Protein 3NYM (pdb70)

Sequence (226 aa):
AETLNDIIKILINVGLYQGFDLTDPKVVSEEVNHETANWIDYTSDGNWDNEFKEDLNFLDYEVCQLALNDNFIASNSLFAIYAGNLSLIFDSIKTDISTLLSAEYKKNSFSWPSLETLNDIKILINVGLYQGFDLTDPKVSEEVNHETANWIDYTSDGNWDNEFKEDLNFLDYEVCQLALNDNFIASNSLFAIYAGNLSLIFDSIKTDISTLLSAEYKKNSFSWPSLD

Structure (mmCIF, N/CA/C/O backbone):
data_3NYM
#
_entry.id   3NYM
#
_cell.length_a   43.646
_cell.length_b   35.741
_cell.length_c   101.565
_cell.angle_alpha   90.00
_cell.angle_beta   95.79
_cell.angle_gamma   90.00
#
_symmetry.space_group_name_H-M   'P 1 21 1'
#
loop_
_entity.id
_entity.type
_entity.pdbx_description
1 polymer 'uncharacterized protein'
2 non-polymer DI(HYDROXYETHYL)ETHER
3 non-polymer 'SULFATE ION'
4 non-polymer 'ACETATE ION'
5 water water
#
loop_
_atom_site.group_PDB
_atom_site.id
_atom_site.type_symbol
_atom_site.label_atom_id
_atom_site.label_alt_id
_atom_site.label_comp_id
_atom_site.label_asym_id
_atom_site.label_entity_id
_atom_site.label_seq_id
_atom_site.pdbx_PDB_ins_code
_atom_site.Cartn_x
_atom_site.Cartn_y
_atom_site.Cartn_z
_atom_site.occupancy
_atom_site.B_iso_or_equiv
_atom_site.auth_seq_id
_atom_site.auth_comp_id
_atom_site.auth_asym_id
_atom_site.auth_atom_id
_atom_site.pdbx_PDB_model_num
ATOM 1 N N . ALA A 1 3 ? 26.885 -5.870 34.282 1.00 80.74 0 ALA A N 1
ATOM 2 C CA . ALA A 1 3 ? 26.430 -5.217 33.056 1.00 76.74 0 ALA A CA 1
ATOM 3 C C . ALA A 1 3 ? 25.185 -4.350 33.283 1.00 69.23 0 ALA A C 1
ATOM 4 O O . ALA A 1 3 ? 24.257 -4.737 34.000 1.00 66.33 0 ALA A O 1
ATOM 14 N N . GLU A 1 5 ? 21.782 -2.856 32.492 1.00 35.99 2 GLU A N 1
ATOM 15 C CA . GLU A 1 5 ? 20.631 -3.294 31.700 1.00 37.21 2 GLU A CA 1
ATOM 16 C C . GLU A 1 5 ? 19.358 -2.462 31.866 1.00 38.03 2 GLU A C 1
ATOM 17 O O . GLU A 1 5 ? 18.482 -2.494 31.000 1.00 34.06 2 GLU A O 1
ATOM 23 N N . THR A 1 6 ? 19.233 -1.741 32.976 1.00 29.92 3 THR A N 1
ATOM 24 C CA . THR A 1 6 ? 17.991 -1.009 33.245 1.00 32.13 3 THR A CA 1
ATOM 25 C C . THR A 1 6 ? 18.214 0.475 33.521 1.00 33.65 3 THR A C 1
ATOM 26 O O . THR A 1 6 ? 19.343 0.924 33.731 1.00 32.75 3 THR A O 1
ATOM 30 N N . LEU A 1 7 ? 17.126 1.235 33.532 1.00 31.84 4 LEU A N 1
ATOM 31 C CA . LEU A 1 7 ? 17.205 2.642 33.898 1.00 27.74 4 LEU A CA 1
ATOM 32 C C . LEU A 1 7 ? 17.531 2.782 35.388 1.00 24.65 4 LEU A C 1
ATOM 33 O O . LEU A 1 7 ? 18.203 3.722 35.802 1.00 27.94 4 LEU A O 1
ATOM 38 N N . ASN A 1 8 ? 17.057 1.845 36.198 1.00 22.79 5 ASN A N 1
ATOM 39 C CA . ASN A 1 8 ? 17.356 1.900 37.620 1.00 25.05 5 ASN A CA 1
ATOM 40 C C . ASN A 1 8 ? 18.858 1.698 37.880 1.00 31.29 5 ASN A C 1
ATOM 41 O O . ASN A 1 8 ? 19.415 2.291 38.790 1.00 26.47 5 ASN A O 1
ATOM 46 N N . ASP A 1 9 ? 19.503 0.873 37.055 1.00 28.93 6 ASP A N 1
ATOM 47 C CA . ASP A 1 9 ? 20.962 0.717 37.079 1.00 28.63 6 ASP A CA 1
ATOM 48 C C . ASP A 1 9 ? 21.652 2.063 36.854 1.00 31.56 6 ASP A C 1
ATOM 49 O O . ASP A 1 9 ? 22.634 2.394 37.511 1.00 33.11 6 ASP A O 1
ATOM 54 N N . ILE A 1 10 ? 21.138 2.814 35.890 1.00 27.92 7 ILE A N 1
ATOM 55 C CA A ILE A 1 10 ? 21.669 4.134 35.560 0.61 27.37 7 ILE A CA 1
ATOM 56 C CA B ILE A 1 10 ? 21.657 4.137 35.551 0.39 28.62 7 ILE A CA 1
ATOM 57 C C . ILE A 1 10 ? 21.497 5.102 36.718 1.00 30.80 7 ILE A C 1
ATOM 58 O O . ILE A 1 10 ? 22.400 5.896 37.018 1.00 25.25 7 ILE A O 1
ATOM 78 N N . LYS A 1 12 ? 21.521 4.485 39.881 1.00 28.74 9 LYS A N 1
ATOM 79 C CA . LYS A 1 12 ? 22.525 4.220 40.909 1.00 28.22 9 LYS A CA 1
ATOM 80 C C . LYS A 1 12 ? 23.856 4.891 40.583 1.00 25.05 9 LYS A C 1
ATOM 81 O O . LYS A 1 12 ? 24.532 5.408 41.471 1.00 26.86 9 LYS A O 1
ATOM 87 N N . ILE A 1 13 ? 24.237 4.892 39.307 1.00 23.54 10 ILE A N 1
ATOM 88 C CA . ILE A 1 13 ? 25.522 5.479 38.934 1.00 24.23 10 ILE A CA 1
ATOM 89 C C . ILE A 1 13 ? 25.446 6.994 39.082 1.00 26.63 10 ILE A C 1
ATOM 90 O O . ILE A 1 13 ? 26.397 7.630 39.514 1.00 26.94 10 ILE A O 1
ATOM 95 N N . LEU A 1 14 ? 24.305 7.576 38.722 1.00 28.17 11 LEU A N 1
ATOM 96 C CA . LEU A 1 14 ? 24.147 9.028 38.833 1.00 25.44 11 LEU A CA 1
ATOM 97 C C . LEU A 1 14 ? 24.204 9.470 40.300 1.00 25.79 11 LEU A C 1
ATOM 98 O O . LEU A 1 14 ? 24.814 10.492 40.627 1.00 26.31 11 LEU A O 1
ATOM 103 N N . ILE A 1 15 ? 23.595 8.691 41.186 1.00 24.96 12 ILE A N 1
ATOM 104 C CA . ILE A 1 15 ? 23.708 8.974 42.621 1.00 25.37 12 ILE A CA 1
ATOM 105 C C . ILE A 1 15 ? 25.182 8.966 43.045 1.00 29.09 12 ILE A C 1
ATOM 106 O O . ILE A 1 15 ? 25.631 9.865 43.761 1.00 30.19 12 ILE A O 1
ATOM 111 N N . ASN A 1 16 ? 25.941 7.975 42.575 1.00 26.28 13 ASN A N 1
ATOM 112 C CA . ASN A 1 16 ? 27.374 7.906 42.873 1.00 25.88 13 ASN A CA 1
ATOM 113 C C . ASN A 1 16 ? 28.134 9.137 42.388 1.00 28.02 13 ASN A C 1
ATOM 114 O O . ASN A 1 16 ? 29.009 9.649 43.077 1.00 26.10 13 ASN A O 1
ATOM 119 N N . VAL A 1 17 ? 27.806 9.612 41.194 1.00 27.24 14 VAL A N 1
ATOM 120 C CA . VAL A 1 17 ? 28.469 10.809 40.686 1.00 32.66 14 VAL A CA 1
ATOM 121 C C . VAL A 1 17 ? 28.188 11.986 41.614 1.00 28.93 14 VAL A C 1
ATOM 122 O O . VAL A 1 17 ? 29.081 12.773 41.942 1.00 30.82 14 VAL A O 1
ATOM 126 N N . GLY A 1 18 ? 26.940 12.094 42.048 1.00 26.63 15 GLY A N 1
ATOM 127 C CA . GLY A 1 18 ? 26.556 13.121 42.996 1.00 27.05 15 GLY A CA 1
ATOM 128 C C . GLY A 1 18 ? 27.375 13.068 44.274 1.00 31.58 15 GLY A C 1
ATOM 129 O O . GLY A 1 18 ? 27.762 14.108 44.820 1.00 33.48 15 GLY A O 1
ATOM 130 N N . LEU A 1 19 ? 27.643 11.860 44.761 1.00 27.24 16 LEU A N 1
ATOM 131 C CA . LEU A 1 19 ? 28.379 11.707 46.019 1.00 29.33 16 LEU A CA 1
ATOM 132 C C . LEU A 1 19 ? 29.801 12.250 45.898 1.00 30.86 16 LEU A C 1
ATOM 133 O O . LEU A 1 19 ? 30.343 12.793 46.859 1.00 31.08 16 LEU A O 1
ATOM 138 N N . TYR A 1 20 ? 30.409 12.109 44.723 1.00 26.66 17 TYR A N 1
ATOM 139 C CA . TYR A 1 20 ? 31.729 12.699 44.510 1.00 31.54 17 TYR A CA 1
ATOM 140 C C . TYR A 1 20 ? 31.655 14.212 44.673 1.00 33.57 17 TYR A C 1
ATOM 141 O O . TYR A 1 20 ? 32.627 14.856 45.054 1.00 30.37 17 TYR A O 1
ATOM 150 N N . GLN A 1 21 ? 30.482 14.772 44.417 1.00 31.00 18 GLN A N 1
ATOM 151 C CA . GLN A 1 21 ? 30.300 16.220 44.493 1.00 32.89 18 GLN A CA 1
ATOM 152 C C . GLN A 1 21 ? 29.820 16.670 45.863 1.00 32.57 18 GLN A C 1
ATOM 153 O O . GLN A 1 21 ? 29.505 17.840 46.065 1.00 39.95 18 GLN A O 1
ATOM 159 N N . GLY A 1 22 ? 29.752 15.733 46.800 1.00 32.78 19 GLY A N 1
ATOM 160 C CA . GLY A 1 22 ? 29.449 16.070 48.179 1.00 39.52 19 GLY A CA 1
ATOM 161 C C . GLY A 1 22 ? 27.979 16.081 48.561 1.00 40.46 19 GLY A C 1
ATOM 162 O O . GLY A 1 22 ? 27.620 16.606 49.620 1.00 37.08 19 GLY A O 1
ATOM 163 N N . PHE A 1 23 ? 27.121 15.504 47.725 1.00 35.19 20 PHE A N 1
ATOM 164 C CA . PHE A 1 23 ? 25.707 15.393 48.087 1.00 35.46 20 PHE A CA 1
ATOM 165 C C . PHE A 1 23 ? 25.109 14.018 47.785 1.00 31.81 20 PHE A C 1
ATOM 166 O O . PHE A 1 23 ? 25.616 13.271 46.954 1.00 31.91 20 PHE A O 1
ATOM 174 N N . ASP A 1 24 ? 24.031 13.700 48.491 1.00 30.99 21 ASP A N 1
ATOM 175 C CA . ASP A 1 24 ? 23.399 12.385 48.429 1.00 37.21 21 ASP A CA 1
ATOM 176 C C . ASP A 1 24 ? 21.998 12.532 47.863 1.00 32.40 21 ASP A C 1
ATOM 177 O O . ASP A 1 24 ? 21.083 12.929 48.578 1.00 29.26 21 ASP A O 1
ATOM 182 N N . LEU A 1 25 ? 21.828 12.205 46.587 1.00 28.12 22 LEU A N 1
ATOM 183 C CA . LEU A 1 25 ? 20.551 12.434 45.910 1.00 30.50 22 LEU A CA 1
ATOM 184 C C . LEU A 1 25 ? 19.420 11.589 46.485 1.00 32.16 22 LEU A C 1
ATOM 185 O O . LEU A 1 25 ? 18.244 11.895 46.272 1.00 33.26 22 LEU A O 1
ATOM 190 N N . THR A 1 26 ? 19.763 10.527 47.212 1.00 35.49 23 THR A N 1
ATOM 191 C CA . THR A 1 26 ? 18.723 9.685 47.804 1.00 36.45 23 THR A CA 1
ATOM 192 C C . THR A 1 26 ? 18.009 10.390 48.947 1.00 35.92 23 THR A C 1
ATOM 193 O O . THR A 1 26 ? 16.952 9.949 49.374 1.00 34.22 23 THR A O 1
ATOM 197 N N . ASP A 1 27 ? 18.583 11.493 49.425 1.00 36.89 24 ASP A N 1
ATOM 198 C CA . ASP A 1 27 ? 17.960 12.305 50.477 1.00 30.98 24 ASP A CA 1
ATOM 199 C C . ASP A 1 27 ? 16.952 13.297 49.881 1.00 39.72 24 ASP A C 1
ATOM 200 O O . ASP A 1 27 ? 17.320 14.176 49.099 1.00 40.35 24 ASP A O 1
ATOM 205 N N . PRO A 1 28 ? 15.667 13.147 50.245 1.00 40.20 25 PRO A N 1
ATOM 206 C CA . PRO A 1 28 ? 14.586 13.989 49.722 1.00 35.62 25 PRO A CA 1
ATOM 207 C C . PRO A 1 28 ? 14.856 15.489 49.842 1.00 34.40 25 PRO A C 1
ATOM 208 O O . PRO A 1 28 ? 14.457 16.236 48.955 1.00 47.88 25 PRO A O 1
ATOM 212 N N . LYS A 1 29 ? 15.502 15.930 50.912 1.00 42.60 26 LYS A N 1
ATOM 213 C CA . LYS A 1 29 ? 15.716 17.365 51.097 1.00 54.68 26 LYS A CA 1
ATOM 214 C C . LYS A 1 29 ? 16.778 17.891 50.141 1.00 51.87 26 LYS A C 1
ATOM 215 O O . LYS A 1 29 ? 16.950 19.102 49.985 1.00 52.97 26 LYS A O 1
ATOM 221 N N . VAL A 1 30 ? 17.505 16.979 49.512 1.00 43.48 27 VAL A N 1
ATOM 222 C CA A VAL A 1 30 ? 18.476 17.340 48.487 0.85 41.77 27 VAL A CA 1
ATOM 223 C CA B VAL A 1 30 ? 18.454 17.397 48.491 0.15 41.86 27 VAL A CA 1
ATOM 224 C C . VAL A 1 30 ? 17.837 17.280 47.101 1.00 41.45 27 VAL A C 1
ATOM 225 O O . VAL A 1 30 ? 17.835 18.256 46.349 1.00 41.29 27 VAL A O 1
ATOM 232 N N . SER A 1 31 ? 17.281 16.115 46.780 1.00 38.09 28 SER A N 1
ATOM 233 C CA . SER A 1 31 ? 16.766 15.851 45.441 1.00 37.80 28 SER A CA 1
ATOM 234 C C . SER A 1 31 ? 15.401 16.453 45.138 1.00 36.66 28 SER A C 1
ATOM 235 O O . SER A 1 31 ? 15.063 16.643 43.976 1.00 35.41 28 SER A O 1
ATOM 238 N N . GLU A 1 32 ? 14.612 16.759 46.162 1.00 36.16 29 GLU A N 1
ATOM 239 C CA . GLU A 1 32 ? 13.302 17.355 45.910 1.00 36.81 29 GLU A CA 1
ATOM 240 C C . GLU A 1 32 ? 13.341 18.844 46.174 1.00 45.39 29 GLU A C 1
ATOM 241 O O . GLU A 1 32 ? 12.305 19.488 46.286 1.00 48.83 29 GLU A O 1
ATOM 247 N N . GLU A 1 33 ? 14.542 19.393 46.298 1.00 42.54 30 GLU A N 1
ATOM 248 C CA . GLU A 1 33 ? 14.655 20.805 46.627 1.00 39.47 30 GLU A CA 1
ATOM 249 C C . GLU A 1 33 ? 14.426 21.678 45.406 1.00 42.60 30 GLU A C 1
ATOM 250 O O . GLU A 1 33 ? 14.899 21.372 44.306 1.00 36.00 30 GLU A O 1
ATOM 256 N N . VAL A 1 34 ? 13.689 22.763 45.605 1.00 37.27 31 VAL A N 1
ATOM 257 C CA . VAL A 1 34 ? 13.487 23.735 44.548 1.00 40.14 31 VAL A CA 1
ATOM 258 C C . VAL A 1 34 ? 14.738 24.586 44.417 1.00 46.06 31 VAL A C 1
ATOM 259 O O . VAL A 1 34 ? 15.394 24.883 45.416 1.00 40.58 31 VAL A O 1
ATOM 263 N N . ASN A 1 35 ? 15.083 24.965 43.190 1.00 43.71 32 ASN A N 1
ATOM 264 C CA . ASN A 1 35 ? 16.036 26.045 42.995 1.00 40.68 32 ASN A CA 1
ATOM 265 C C . ASN A 1 35 ? 15.236 27.328 43.136 1.00 43.20 32 ASN A C 1
ATOM 266 O O . ASN A 1 35 ? 14.447 27.665 42.258 1.00 46.07 32 ASN A O 1
ATOM 271 N N . HIS A 1 36 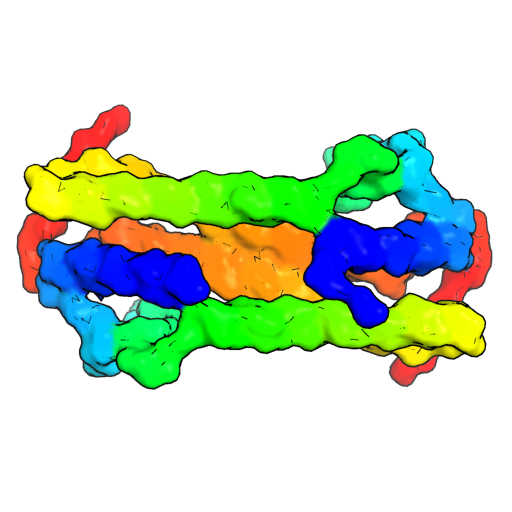? 15.416 28.028 44.253 1.00 47.39 33 HIS A N 1
ATOM 272 C CA . HIS A 1 36 ? 14.577 29.178 44.586 1.00 53.59 33 HIS A CA 1
ATOM 273 C C . HIS A 1 36 ? 14.740 30.335 43.603 1.00 55.31 33 HIS A C 1
ATOM 274 O O . HIS A 1 36 ? 13.801 31.101 43.376 1.00 53.76 33 HIS A O 1
ATOM 281 N N . GLU A 1 37 ? 15.932 30.454 43.023 1.00 53.68 34 GLU A N 1
ATOM 282 C CA . GLU A 1 37 ? 16.207 31.490 42.029 1.00 57.21 34 GLU A CA 1
ATOM 283 C C . GLU A 1 37 ? 15.455 31.271 40.719 1.00 53.39 34 GLU A C 1
ATOM 284 O O . GLU A 1 37 ? 15.066 32.234 40.060 1.00 57.16 34 GLU A O 1
ATOM 290 N N . THR A 1 38 ? 15.242 30.012 40.344 1.00 46.15 35 THR A N 1
ATOM 291 C CA . THR A 1 38 ? 14.539 29.711 39.097 1.00 54.85 35 THR A CA 1
ATOM 292 C C . THR A 1 38 ? 13.121 29.171 39.300 1.00 58.07 35 THR A C 1
ATOM 293 O O . THR A 1 38 ? 12.392 28.965 38.335 1.00 65.52 35 THR A O 1
ATOM 297 N N . ALA A 1 39 ? 12.736 28.945 40.551 1.00 56.02 36 ALA A N 1
ATOM 298 C CA . ALA A 1 39 ? 11.423 28.380 40.869 1.00 63.84 36 ALA A CA 1
ATOM 299 C C . ALA A 1 39 ? 11.222 26.970 40.302 1.00 68.55 36 ALA A C 1
ATOM 300 O O . ALA A 1 39 ? 10.095 26.472 40.245 1.00 71.37 36 ALA A O 1
ATOM 302 N N . ASN A 1 40 ? 12.316 26.332 39.894 1.00 70.34 37 ASN A N 1
ATOM 303 C CA . ASN A 1 40 ? 12.266 24.980 39.342 1.00 71.05 37 ASN A CA 1
ATOM 304 C C . ASN A 1 40 ? 13.053 23.961 40.168 1.00 65.43 37 ASN A C 1
ATOM 305 O O . ASN A 1 40 ? 14.042 24.307 40.812 1.00 58.02 37 ASN A O 1
ATOM 329 N N . TRP A 1 43 ? 16.638 18.920 40.657 1.00 30.10 40 TRP A N 1
ATOM 330 C CA . TRP A 1 43 ? 16.771 17.598 40.064 1.00 32.26 40 TRP A CA 1
ATOM 331 C C . TRP A 1 43 ? 15.418 17.131 39.561 1.00 36.47 40 TRP A C 1
ATOM 332 O O . TRP A 1 43 ? 14.447 17.144 40.313 1.00 34.90 40 TRP A O 1
ATOM 343 N N . ILE A 1 44 ? 15.353 16.723 38.298 1.00 26.05 41 ILE A N 1
ATOM 344 C CA . ILE A 1 44 ? 14.068 16.387 37.698 1.00 26.45 41 ILE A CA 1
ATOM 345 C C . ILE A 1 44 ? 13.582 15.005 38.137 1.00 31.55 41 ILE A C 1
ATOM 346 O O . ILE A 1 44 ? 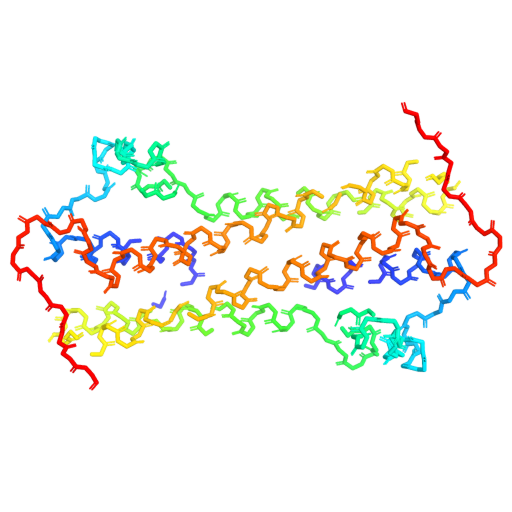12.436 14.851 38.573 1.00 30.48 41 ILE A O 1
ATOM 362 N N . ASP A 1 46 ? 13.295 11.279 40.211 1.00 32.90 43 ASP A N 1
ATOM 363 C CA . ASP A 1 46 ? 13.141 10.822 41.597 1.00 29.68 43 ASP A CA 1
ATOM 364 C C . ASP A 1 46 ? 14.299 9.905 41.986 1.00 31.11 43 ASP A C 1
ATOM 365 O O . ASP A 1 46 ? 14.409 8.786 41.476 1.00 33.44 43 ASP A O 1
ATOM 370 N N . TYR A 1 47 ? 15.172 10.383 42.874 1.00 30.36 44 TYR A N 1
ATOM 371 C CA . TYR A 1 47 ? 16.327 9.594 43.306 1.00 30.27 44 TYR A CA 1
ATOM 372 C C . TYR A 1 47 ? 16.087 8.894 44.648 1.00 32.99 44 TYR A C 1
ATOM 373 O O . TYR A 1 47 ? 16.951 8.156 45.132 1.00 36.51 44 TYR A O 1
ATOM 382 N N . THR A 1 48 ? 14.910 9.100 45.237 1.00 32.25 45 THR A N 1
ATOM 383 C CA . THR A 1 48 ? 14.607 8.476 46.529 1.00 31.80 45 THR A CA 1
ATOM 384 C C . THR A 1 48 ? 14.332 6.988 46.348 1.00 38.18 45 THR A C 1
ATOM 385 O O . THR A 1 48 ? 14.060 6.533 45.242 1.00 35.01 45 THR A O 1
ATOM 389 N N . SER A 1 49 ? 14.384 6.241 47.445 1.00 36.89 46 SER A N 1
ATOM 390 C CA . SER A 1 49 ? 14.197 4.788 47.427 1.00 42.68 46 SER A CA 1
ATOM 391 C C . SER A 1 49 ? 12.868 4.340 46.826 1.00 45.74 46 SER A C 1
ATOM 392 O O . SER A 1 49 ? 12.753 3.210 46.345 1.00 51.50 46 SER A O 1
ATOM 395 N N . ASP A 1 50 ? 11.868 5.217 46.863 1.00 33.41 47 ASP A N 1
ATOM 396 C CA . ASP A 1 50 ? 10.555 4.906 46.296 1.00 44.57 47 ASP A CA 1
ATOM 397 C C . ASP A 1 50 ? 10.467 5.049 44.773 1.00 53.29 47 ASP A C 1
ATOM 398 O O . ASP A 1 50 ? 9.554 4.501 44.150 1.00 63.45 47 ASP A O 1
ATOM 403 N N . GLY A 1 51 ? 11.412 5.775 44.180 1.00 43.71 48 GLY A N 1
ATOM 404 C CA . GLY A 1 51 ? 11.445 5.963 42.742 1.00 38.03 48 GLY A CA 1
ATOM 405 C C . GLY A 1 51 ? 11.695 4.656 42.014 1.00 40.19 48 GLY A C 1
ATOM 406 O O . GLY A 1 51 ? 12.303 3.734 42.562 1.00 43.81 48 GLY A O 1
ATOM 407 N N . ASN A 1 52 ? 11.200 4.566 40.784 1.00 27.80 49 ASN A N 1
ATOM 408 C CA . ASN A 1 52 ? 11.460 3.411 39.939 1.00 33.19 49 ASN A CA 1
ATOM 409 C C . ASN A 1 52 ? 11.362 3.849 38.488 1.00 28.78 49 ASN A C 1
ATOM 410 O O . ASN A 1 52 ? 10.265 3.987 37.945 1.00 26.09 49 ASN A O 1
ATOM 415 N N . TRP A 1 53 ? 12.515 4.102 37.875 1.00 25.52 50 TRP A N 1
ATOM 416 C CA . TRP A 1 53 ? 12.557 4.690 36.539 1.00 29.86 50 TRP A CA 1
ATOM 417 C C . TRP A 1 53 ? 12.069 3.716 35.488 1.00 26.54 50 TRP A C 1
ATOM 418 O O . TRP A 1 53 ? 11.409 4.103 34.529 1.00 26.65 50 TRP A O 1
ATOM 429 N N . ASP A 1 54 ? 12.398 2.444 35.658 1.00 25.14 51 ASP A N 1
ATOM 430 C CA . ASP A 1 54 ? 11.897 1.447 34.723 1.00 29.05 51 ASP A CA 1
ATOM 431 C C . ASP A 1 54 ? 10.365 1.323 34.760 1.00 29.49 51 ASP A C 1
ATOM 432 O O . ASP A 1 54 ? 9.739 1.125 33.721 1.00 29.49 51 ASP A O 1
ATOM 437 N N . ASN A 1 55 ? 9.765 1.455 35.941 1.00 27.53 52 ASN A N 1
ATOM 438 C CA . ASN A 1 55 ? 8.301 1.419 36.042 1.00 32.24 52 ASN A CA 1
ATOM 439 C C . ASN A 1 55 ? 7.662 2.608 35.345 1.00 28.50 52 ASN A C 1
ATOM 440 O O . ASN A 1 55 ? 6.638 2.468 34.693 1.00 30.11 52 ASN A O 1
ATOM 445 N N . GLU A 1 56 ? 8.263 3.784 35.490 1.00 25.04 53 GLU A N 1
ATOM 446 C CA . GLU A 1 56 ? 7.765 4.961 34.788 1.00 27.70 53 GLU A CA 1
ATOM 447 C C . GLU A 1 56 ? 7.771 4.716 33.281 1.00 29.74 53 GLU A C 1
ATOM 448 O O . GLU A 1 56 ? 6.790 4.990 32.588 1.00 27.74 53 GLU A O 1
ATOM 454 N N . PHE A 1 57 ? 8.880 4.195 32.773 1.00 29.13 54 PHE A N 1
ATOM 455 C CA . PHE A 1 57 ? 8.979 3.934 31.344 1.00 27.09 54 PHE A CA 1
ATOM 456 C C . PHE A 1 57 ? 7.938 2.913 30.896 1.00 28.83 54 PHE A C 1
ATOM 457 O O . PHE A 1 57 ? 7.219 3.145 29.925 1.00 24.74 54 PHE A O 1
ATOM 465 N N . LYS A 1 58 ? 7.865 1.780 31.585 1.00 25.12 55 LYS A N 1
ATOM 466 C CA . LYS A 1 58 ? 6.948 0.721 31.171 1.00 29.57 55 LYS A CA 1
ATOM 467 C C . LYS A 1 58 ? 5.483 1.182 31.208 1.00 31.56 55 LYS A C 1
ATOM 468 O O . LYS A 1 58 ? 4.686 0.809 30.353 1.00 26.14 55 LYS A O 1
ATOM 474 N N . GLU A 1 59 ? 5.140 2.007 32.188 1.00 30.17 56 GLU A N 1
ATOM 475 C CA . GLU A 1 59 ? 3.779 2.507 32.316 1.00 28.23 56 GLU A CA 1
ATOM 476 C C . GLU A 1 59 ? 3.437 3.461 31.169 1.00 30.31 56 GLU A C 1
ATOM 477 O O . GLU A 1 59 ? 2.376 3.347 30.538 1.00 27.02 56 GLU A O 1
ATOM 483 N N . ASP A 1 60 ? 4.336 4.397 30.883 1.00 25.14 57 ASP A N 1
ATOM 484 C CA . ASP A 1 60 ? 4.133 5.300 29.744 1.00 27.71 57 ASP A CA 1
ATOM 485 C C . ASP A 1 60 ? 4.055 4.535 28.411 1.00 28.24 57 ASP A C 1
ATOM 486 O O . ASP A 1 60 ? 3.180 4.798 27.577 1.00 22.93 57 ASP A O 1
ATOM 491 N N . LEU A 1 61 ? 4.968 3.587 28.215 1.00 24.99 58 LEU A N 1
ATOM 492 C CA . LEU A 1 61 ? 4.958 2.764 27.007 1.00 24.45 58 LEU A CA 1
ATOM 493 C C . LEU A 1 61 ? 3.654 1.968 26.829 1.00 28.08 58 LEU A C 1
ATOM 494 O O . LEU A 1 61 ? 3.093 1.931 25.730 1.00 30.09 58 LEU A O 1
ATOM 510 N N . ASN A 1 63 ? 0.676 2.683 28.115 1.00 23.47 60 ASN A N 1
ATOM 511 C CA . ASN A 1 63 ? -0.360 3.635 27.743 1.00 19.81 60 ASN A CA 1
ATOM 512 C C . ASN A 1 63 ? -0.250 4.048 26.279 1.00 24.44 60 ASN A C 1
ATOM 513 O O . ASN A 1 63 ? -1.252 4.129 25.573 1.00 27.29 60 ASN A O 1
ATOM 518 N N . PHE A 1 64 ? 0.967 4.280 25.812 1.00 25.70 61 PHE A N 1
ATOM 519 C CA . PHE A 1 64 ? 1.174 4.630 24.408 1.00 21.72 61 PHE A CA 1
ATOM 520 C C . PHE A 1 64 ? 0.645 3.528 23.488 1.00 29.89 61 PHE A C 1
ATOM 521 O O . PHE A 1 64 ? -0.164 3.786 22.581 1.00 26.71 61 PHE A O 1
ATOM 529 N N . LEU A 1 65 ? 1.080 2.293 23.731 1.00 31.77 62 LEU A N 1
ATOM 530 C CA . LEU A 1 65 ? 0.672 1.174 22.885 1.00 30.19 62 LEU A CA 1
ATOM 531 C C . LEU A 1 65 ? -0.829 0.942 22.932 1.00 28.43 62 LEU A C 1
ATOM 532 O O . LEU A 1 65 ? -1.453 0.734 21.896 1.00 28.71 62 LEU A O 1
ATOM 537 N N . ASP A 1 66 ? -1.391 0.954 24.137 1.00 27.27 63 ASP A N 1
ATOM 538 C CA . ASP A 1 66 ? -2.807 0.691 24.319 1.00 29.62 63 ASP A CA 1
ATOM 539 C C . ASP A 1 66 ? -3.625 1.639 23.474 1.00 24.60 63 ASP A C 1
ATOM 540 O O . ASP A 1 66 ? -4.547 1.222 22.795 1.00 28.09 63 ASP A O 1
ATOM 545 N N . TYR A 1 67 ? -3.288 2.923 23.514 1.00 26.24 64 TYR A N 1
ATOM 546 C CA . TYR A 1 67 ? -4.045 3.904 22.749 1.00 26.83 64 TYR A CA 1
ATOM 547 C C . TYR A 1 67 ? -3.882 3.687 21.243 1.00 29.98 64 TYR A C 1
ATOM 548 O O . TYR A 1 67 ? -4.825 3.872 20.469 1.00 24.08 64 TYR A O 1
ATOM 565 N N . GLU A 1 69 ? -3.467 0.835 19.889 1.00 23.61 66 GLU A N 1
ATOM 566 C CA . GLU A 1 69 ? -4.200 -0.392 19.559 1.00 31.79 66 GLU A CA 1
ATOM 567 C C . GLU A 1 69 ? -5.691 -0.094 19.459 1.00 35.81 66 GLU A C 1
ATOM 568 O O . GLU A 1 69 ? -6.393 -0.678 18.630 1.00 30.69 66 GLU A O 1
ATOM 574 N N . VAL A 1 70 ? -6.169 0.813 20.312 1.00 31.70 67 VAL A N 1
ATOM 575 C CA . VAL A 1 70 ? -7.561 1.243 20.263 1.00 28.84 67 VAL A CA 1
ATOM 576 C C . VAL A 1 70 ? -7.808 2.017 18.976 1.00 27.80 67 VAL A C 1
ATOM 577 O O . VAL A 1 70 ? -8.878 1.902 18.373 1.00 28.65 67 VAL A O 1
ATOM 581 N N . CYS A 1 71 ? -6.820 2.804 18.554 1.00 22.48 68 CYS A N 1
ATOM 582 C CA . CYS A 1 71 ? -6.927 3.526 17.285 1.00 22.42 68 CYS A CA 1
ATOM 583 C C . CYS A 1 71 ? -7.166 2.567 16.108 1.00 26.10 68 CYS A C 1
ATOM 584 O O . CYS A 1 71 ? -8.091 2.765 15.312 1.00 24.58 68 CYS A O 1
ATOM 587 N N . GLN A 1 72 ? -6.348 1.521 16.014 1.00 23.89 69 GLN A N 1
ATOM 588 C CA . GLN A 1 72 ? -6.496 0.547 14.939 1.00 30.67 69 GLN A CA 1
ATOM 589 C C . GLN A 1 72 ? -7.859 -0.136 15.006 1.00 30.72 69 GLN A C 1
ATOM 590 O O . GLN A 1 72 ? -8.502 -0.335 13.990 1.00 31.68 69 GLN A O 1
ATOM 596 N N . LEU A 1 73 ? -8.295 -0.505 16.204 1.00 29.20 70 LEU A N 1
ATOM 597 C CA . LEU A 1 73 ? -9.605 -1.128 16.350 1.00 36.83 70 LEU A CA 1
ATOM 598 C C . LEU A 1 73 ? -10.708 -0.187 15.884 1.00 27.28 70 LEU A C 1
ATOM 599 O O . LEU A 1 73 ? -11.656 -0.615 15.249 1.00 28.94 70 LEU A O 1
ATOM 604 N N . ALA A 1 74 ? -10.574 1.097 16.201 1.00 25.72 71 ALA A N 1
ATOM 605 C CA . ALA A 1 74 ? -11.549 2.087 15.767 1.00 24.45 71 ALA A CA 1
ATOM 606 C C . ALA A 1 74 ? -11.563 2.189 14.236 1.00 29.00 71 ALA A C 1
ATOM 607 O O . ALA A 1 74 ? -12.632 2.272 13.614 1.00 28.76 71 ALA A O 1
ATOM 609 N N . LEU A 1 75 ? -10.377 2.181 13.629 1.00 25.90 72 LEU A N 1
ATOM 610 C CA . LEU A 1 75 ? -10.292 2.217 12.176 1.00 24.18 72 LEU A CA 1
ATOM 611 C C . LEU A 1 75 ? -11.075 1.044 11.583 1.00 23.24 72 LEU A C 1
ATOM 612 O O . LEU A 1 75 ? -11.847 1.210 10.652 1.00 24.73 72 LEU A O 1
ATOM 617 N N . ASN A 1 76 ? -10.858 -0.147 12.124 1.00 28.66 73 ASN A N 1
ATOM 618 C CA . ASN A 1 76 ? -11.522 -1.333 11.598 1.00 26.38 73 ASN A CA 1
ATOM 619 C C . ASN A 1 76 ? -13.047 -1.216 11.671 1.00 29.96 73 ASN A C 1
ATOM 620 O O . ASN A 1 76 ? -13.760 -1.687 10.788 1.00 30.49 73 ASN A O 1
ATOM 625 N N . ASP A 1 77 ? -13.537 -0.560 12.719 1.00 31.66 74 ASP A N 1
ATOM 626 C CA . ASP A 1 77 ? -14.969 -0.323 12.880 1.00 35.15 74 ASP A CA 1
ATOM 627 C C . ASP A 1 77 ? -15.436 0.937 12.153 1.00 29.14 74 ASP A C 1
ATOM 628 O O . ASP A 1 77 ? -16.607 1.290 12.217 1.00 32.75 74 ASP A O 1
ATOM 644 N N . ASN A 1 79 ? -14.875 3.829 13.126 1.00 30.42 76 ASN A N 1
ATOM 645 C CA . ASN A 1 79 ? -15.209 4.833 14.138 1.00 29.35 76 ASN A CA 1
ATOM 646 C C . ASN A 1 79 ? -14.094 5.862 14.239 1.00 27.40 76 ASN A C 1
ATOM 647 O O . ASN A 1 79 ? -13.146 5.698 15.005 1.00 24.42 76 ASN A O 1
ATOM 652 N N . PHE A 1 80 ? -14.221 6.936 13.472 1.00 27.02 77 PHE A N 1
ATOM 653 C CA . PHE A 1 80 ? -13.143 7.906 13.384 1.00 26.15 77 PHE A CA 1
ATOM 654 C C . PHE A 1 80 ? -13.106 8.887 14.556 1.00 26.11 77 PHE A C 1
ATOM 655 O O . PHE A 1 80 ? -12.098 9.546 14.781 1.00 24.34 77 PHE A O 1
ATOM 674 N N . ILE A 1 82 ? -13.368 7.718 17.776 1.00 21.52 79 ILE A N 1
ATOM 675 C CA . ILE A 1 82 ? -12.528 7.001 18.720 1.00 21.32 79 ILE A CA 1
ATOM 676 C C . ILE A 1 82 ? -11.101 6.917 18.171 1.00 30.83 79 ILE A C 1
ATOM 677 O O . ILE A 1 82 ? -10.135 7.077 18.919 1.00 22.92 79 ILE A O 1
ATOM 682 N N . ALA A 1 83 ? -10.959 6.708 16.861 1.00 26.33 80 ALA A N 1
ATOM 683 C CA . ALA A 1 83 ? -9.621 6.715 16.272 1.00 21.84 80 ALA A CA 1
ATOM 684 C C . ALA A 1 83 ? -8.926 8.065 16.517 1.00 21.01 80 ALA A C 1
ATOM 685 O O . ALA A 1 83 ? -7.770 8.117 16.930 1.00 21.39 80 ALA A O 1
ATOM 687 N N . SER A 1 84 ? -9.637 9.155 16.258 1.00 23.00 81 SER A N 1
ATOM 688 C CA . SER A 1 84 ? -9.095 10.494 16.490 1.00 19.66 81 SER A CA 1
ATOM 689 C C . SER A 1 84 ? -8.654 10.659 17.942 1.00 23.34 81 SER A C 1
ATOM 690 O O . SER A 1 84 ? -7.510 11.023 18.224 1.00 25.27 81 SER A O 1
ATOM 693 N N . ASN A 1 85 ? -9.566 10.402 18.876 1.00 24.54 82 ASN A N 1
ATOM 694 C CA . ASN A 1 85 ? -9.227 10.581 20.301 1.00 22.82 82 ASN A CA 1
ATOM 695 C C . ASN A 1 85 ? -8.065 9.698 20.743 1.00 27.17 82 ASN A C 1
ATOM 696 O O . ASN A 1 85 ? -7.171 10.136 21.474 1.00 23.60 82 ASN A O 1
ATOM 701 N N . SER A 1 86 ? -8.080 8.450 20.288 1.00 27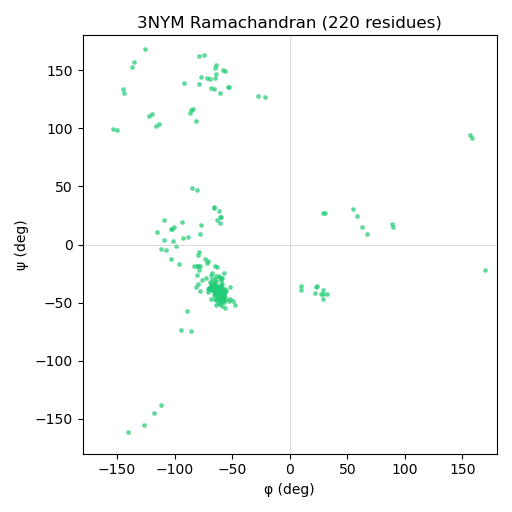.82 83 SER A N 1
ATOM 702 C CA . SER A 1 86 ? -7.034 7.500 20.630 1.00 23.80 83 SER A CA 1
ATOM 703 C C . SER A 1 86 ? -5.665 7.928 20.100 1.00 26.51 83 SER A C 1
ATOM 704 O O . SER A 1 86 ? -4.661 7.799 20.792 1.00 24.42 83 SER A O 1
ATOM 707 N N . LEU A 1 87 ? -5.621 8.428 18.871 1.00 22.88 84 LEU A N 1
ATOM 708 C CA . LEU A 1 87 ? -4.380 8.993 18.324 1.00 26.10 84 LEU A CA 1
ATOM 709 C C . LEU A 1 87 ? -3.894 10.174 19.144 1.00 26.07 84 LEU A C 1
ATOM 710 O O . LEU A 1 87 ? -2.692 10.332 19.381 1.00 29.03 84 LEU A O 1
ATOM 715 N N . PHE A 1 88 ? -4.832 11.020 19.559 1.00 27.82 85 PHE A N 1
ATOM 716 C CA . PHE A 1 88 ? -4.506 12.193 20.364 1.00 23.52 85 PHE A CA 1
ATOM 717 C C . PHE A 1 88 ? -3.849 11.768 21.668 1.00 31.28 85 PHE A C 1
ATOM 718 O O . PHE A 1 88 ? -2.811 12.315 22.071 1.00 28.01 85 PHE A O 1
ATOM 734 N N . ALA A 1 90 ? -2.425 8.822 22.327 1.00 22.06 87 ALA A N 1
ATOM 735 C CA . ALA A 1 90 ? -1.103 8.245 21.999 1.00 19.19 87 ALA A CA 1
ATOM 736 C C . ALA A 1 90 ? -0.054 9.344 21.874 1.00 29.01 87 ALA A C 1
ATOM 737 O O . ALA A 1 90 ? 1.087 9.197 22.334 1.00 28.37 87 ALA A O 1
ATOM 747 N N . ILE A 1 92 ? -0.034 12.230 23.318 1.00 23.61 89 ILE A N 1
ATOM 748 C CA . ILE A 1 92 ? 0.295 12.617 24.681 1.00 24.30 89 ILE A CA 1
ATOM 749 C C . ILE A 1 92 ? 1.322 11.684 25.342 1.00 32.08 89 ILE A C 1
ATOM 750 O O . ILE A 1 92 ? 2.241 12.136 26.042 1.00 27.99 89 ILE A O 1
ATOM 755 N N . TYR A 1 93 ? 1.169 10.378 25.147 1.00 26.27 90 TYR A N 1
ATOM 756 C CA . TYR A 1 93 ? 2.090 9.460 25.814 1.00 21.01 90 TYR A CA 1
ATOM 757 C C . TYR A 1 93 ? 3.432 9.320 25.103 1.00 23.46 90 TYR A C 1
ATOM 758 O O . TYR A 1 93 ? 4.447 9.038 25.744 1.00 23.74 90 TYR A O 1
ATOM 767 N N . ALA A 1 94 ? 3.442 9.549 23.793 1.00 26.52 91 ALA A N 1
ATOM 768 C CA . ALA A 1 94 ? 4.700 9.697 23.069 1.00 25.88 91 ALA A CA 1
ATOM 769 C C . ALA A 1 94 ? 5.510 10.831 23.709 1.00 31.57 91 ALA A C 1
ATOM 770 O O . ALA A 1 94 ? 6.721 10.710 23.918 1.00 24.78 91 ALA A O 1
ATOM 772 N N . GLY A 1 95 ? 4.835 11.937 24.017 1.00 24.97 92 GLY A N 1
ATOM 773 C CA . GLY A 1 95 ? 5.469 13.05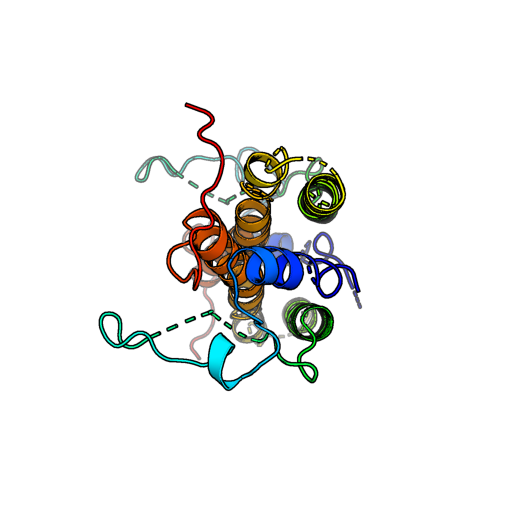8 24.689 1.00 28.58 92 GLY A CA 1
ATOM 774 C C . GLY A 1 95 ? 6.004 12.705 26.067 1.00 27.55 92 GLY A C 1
ATOM 775 O O . GLY A 1 95 ? 7.098 13.133 26.441 1.00 27.25 92 GLY A O 1
ATOM 776 N N . ASN A 1 96 ? 5.239 11.932 26.837 1.00 20.22 93 ASN A N 1
ATOM 777 C CA . ASN A 1 96 ? 5.729 11.452 28.124 1.00 22.19 93 ASN A CA 1
ATOM 778 C C . ASN A 1 96 ? 6.978 10.599 27.956 1.00 24.76 93 ASN A C 1
ATOM 779 O O . ASN A 1 96 ? 7.896 10.674 28.765 1.00 23.15 93 ASN A O 1
ATOM 784 N N . LEU A 1 97 ? 6.997 9.766 26.920 1.00 21.71 94 LEU A N 1
ATOM 785 C CA . LEU A 1 97 ? 8.170 8.931 26.667 1.00 26.61 94 LEU A CA 1
ATOM 786 C C . LEU A 1 97 ? 9.362 9.813 26.316 1.00 24.92 94 LEU A C 1
ATOM 787 O O . LEU A 1 97 ? 10.474 9.588 26.801 1.00 22.66 94 LEU A O 1
ATOM 792 N N . SER A 1 98 ? 9.135 10.841 25.501 1.00 20.19 95 SER A N 1
ATOM 793 C CA . SER A 1 98 ? 10.216 11.783 25.214 1.00 23.22 95 SER A CA 1
ATOM 794 C C . SER A 1 98 ? 10.752 12.385 26.504 1.00 26.29 95 SER A C 1
ATOM 795 O O . SER A 1 98 ? 11.959 12.516 26.688 1.00 25.75 95 SER A O 1
ATOM 798 N N . LEU A 1 99 ? 9.838 12.738 27.401 1.00 24.95 96 LEU A N 1
ATOM 799 C CA . LEU A 1 99 ? 10.179 13.391 28.662 1.00 26.68 96 LEU A CA 1
ATOM 800 C C . LEU A 1 99 ? 10.988 12.501 29.605 1.00 29.71 96 LEU A C 1
ATOM 801 O O . LEU A 1 99 ? 11.862 12.982 30.325 1.00 26.90 96 LEU A O 1
ATOM 806 N N . ILE A 1 100 ? 10.687 11.208 29.616 1.00 26.92 97 ILE A N 1
ATOM 807 C CA . ILE A 1 100 ? 11.466 10.265 30.406 1.00 24.28 97 ILE A CA 1
ATOM 808 C C . ILE A 1 100 ? 12.947 10.493 30.159 1.00 27.67 97 ILE A C 1
ATOM 809 O O . ILE A 1 100 ? 13.740 10.658 31.095 1.00 24.94 97 ILE A O 1
ATOM 814 N N . PHE A 1 101 ? 13.322 10.511 28.887 1.00 22.91 98 PHE A N 1
ATOM 815 C CA . PHE A 1 101 ? 14.732 10.608 28.536 1.00 25.29 98 PHE A CA 1
ATOM 816 C C . PHE A 1 101 ? 15.269 12.022 28.580 1.00 26.83 98 PHE A C 1
ATOM 817 O O . PHE A 1 101 ? 16.414 12.236 28.990 1.00 25.31 98 PHE A O 1
ATOM 825 N N . ASP A 1 102 ? 14.453 12.991 28.191 1.00 23.46 99 ASP A N 1
ATOM 826 C CA . ASP A 1 102 ? 14.888 14.374 28.322 1.00 27.13 99 ASP A CA 1
ATOM 827 C C . ASP A 1 102 ? 15.216 14.720 29.775 1.00 26.18 99 ASP A C 1
ATOM 828 O O . ASP A 1 102 ? 16.160 15.458 30.050 1.00 27.64 99 ASP A O 1
ATOM 833 N N . SER A 1 103 ? 14.431 14.191 30.710 1.00 26.14 100 SER A N 1
ATOM 834 C CA . SER A 1 103 ? 14.653 14.470 32.123 1.00 21.12 100 SER A CA 1
ATOM 835 C C . SER A 1 103 ? 15.978 13.921 32.615 1.00 28.46 100 SER A C 1
ATOM 836 O O . SER A 1 103 ? 16.720 14.609 33.298 1.00 24.02 100 SER A O 1
ATOM 839 N N . ILE A 1 104 ? 16.257 12.670 32.274 1.00 25.48 101 ILE A N 1
ATOM 840 C CA . ILE A 1 104 ? 17.531 12.056 32.594 1.00 24.46 101 ILE A CA 1
ATOM 841 C C . ILE A 1 104 ? 18.671 12.875 31.973 1.00 24.24 101 ILE A C 1
ATOM 842 O O . ILE A 1 104 ? 19.661 13.187 32.640 1.00 26.70 101 ILE A O 1
ATOM 847 N N . LYS A 1 105 ? 18.516 13.244 30.704 1.00 25.60 102 LYS A N 1
ATOM 848 C CA . LYS A 1 105 ? 19.504 14.092 30.042 1.00 24.44 102 LYS A CA 1
ATOM 849 C C . LYS A 1 105 ? 19.778 15.356 30.860 1.00 24.16 102 LYS A C 1
ATOM 850 O O . LYS A 1 105 ? 20.923 15.715 31.093 1.00 25.76 102 LYS A O 1
ATOM 856 N N . THR A 1 106 ? 18.717 16.036 31.285 1.00 25.65 103 THR A N 1
ATOM 857 C CA . THR A 1 106 ? 18.872 17.271 32.041 1.00 30.79 103 THR A CA 1
ATOM 858 C C . THR A 1 106 ? 19.633 17.061 33.345 1.00 31.14 103 THR A C 1
ATOM 859 O O . THR A 1 106 ? 20.501 17.858 33.694 1.00 27.42 103 THR A O 1
ATOM 863 N N . ASP A 1 107 ? 19.316 15.998 34.077 1.00 23.63 104 ASP A N 1
ATOM 864 C CA . ASP A 1 107 ? 20.020 15.763 35.343 1.00 23.43 104 ASP A CA 1
ATOM 865 C C . ASP A 1 107 ? 21.494 15.422 35.101 1.00 31.96 104 ASP A C 1
ATOM 866 O O . ASP A 1 107 ? 22.384 15.839 35.862 1.00 30.23 104 ASP A O 1
ATOM 871 N N . ILE A 1 108 ? 21.758 14.649 34.053 1.00 26.61 105 ILE A N 1
ATOM 872 C CA . ILE A 1 108 ? 23.140 14.316 33.723 1.00 23.53 105 ILE A CA 1
ATOM 873 C C . ILE A 1 108 ? 23.901 15.603 33.440 1.00 26.88 105 ILE A C 1
ATOM 874 O O . ILE A 1 108 ? 25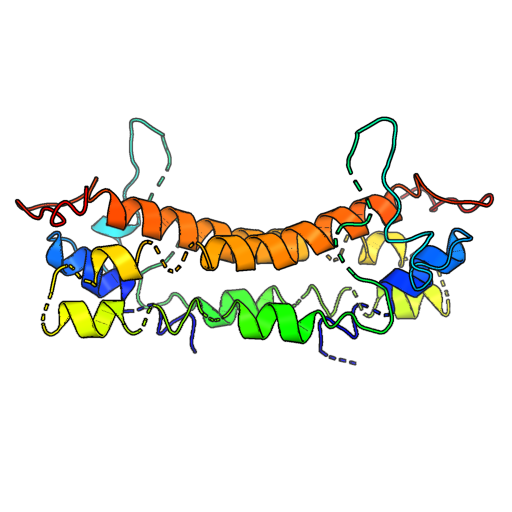.020 15.793 33.908 1.00 27.61 105 ILE A O 1
ATOM 879 N N . SER A 1 109 ? 23.273 16.493 32.680 1.00 27.70 106 SER A N 1
ATOM 880 C CA . SER A 1 109 ? 23.857 17.788 32.364 1.00 31.55 106 SER A CA 1
ATOM 881 C C . SER A 1 109 ? 24.155 18.571 33.643 1.00 33.81 106 SER A C 1
ATOM 882 O O . SER A 1 109 ? 25.168 19.270 33.739 1.00 30.94 106 SER A O 1
ATOM 885 N N . THR A 1 110 ? 23.279 18.445 34.636 1.00 30.32 107 THR A N 1
ATOM 886 C CA . THR A 1 110 ? 23.478 19.130 35.909 1.00 33.40 107 THR A CA 1
ATOM 887 C C . THR A 1 110 ? 24.677 18.566 36.687 1.00 31.80 107 THR A C 1
ATOM 888 O O . THR A 1 110 ? 25.404 19.299 37.366 1.00 30.37 107 THR A O 1
ATOM 892 N N . LEU A 1 111 ? 24.882 17.257 36.582 1.00 26.02 108 LEU A N 1
ATOM 893 C CA . LEU A 1 111 ? 26.025 16.627 37.216 1.00 24.50 108 LEU A CA 1
ATOM 894 C C . LEU A 1 111 ? 27.312 17.012 36.495 1.00 30.99 108 LEU A C 1
ATOM 895 O O . LEU A 1 111 ? 28.324 17.270 37.135 1.00 31.39 108 LEU A O 1
ATOM 900 N N . LEU A 1 112 ? 27.264 17.053 35.164 1.00 29.24 109 LEU A N 1
ATOM 901 C CA . LEU A 1 112 ? 28.437 17.413 34.359 1.00 32.16 109 LEU A CA 1
ATOM 902 C C . LEU A 1 112 ? 28.902 18.845 34.607 1.00 36.10 109 LEU A C 1
ATOM 903 O O . LEU A 1 112 ? 30.087 19.140 34.490 1.00 37.53 109 LEU A O 1
ATOM 908 N N . SER A 1 113 ? 27.969 19.738 34.923 1.00 32.61 110 SER A N 1
ATOM 909 C CA . SER A 1 113 ? 28.320 21.121 35.216 1.00 35.66 110 SER A CA 1
ATOM 910 C C . SER A 1 113 ? 28.769 21.266 36.665 1.00 36.05 110 SER A C 1
ATOM 911 O O . SER A 1 113 ? 29.408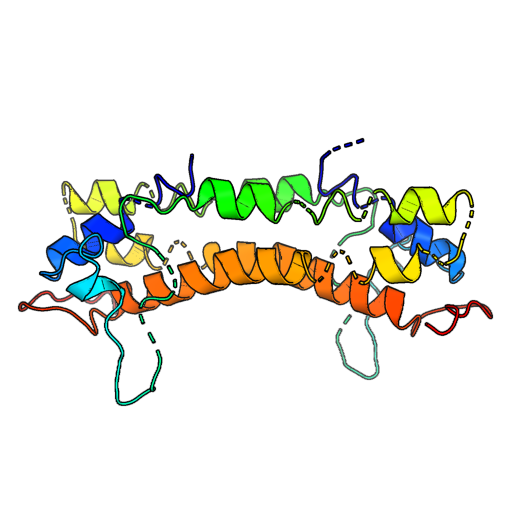 22.254 37.028 1.00 31.66 110 SER A O 1
ATOM 914 N N . ALA A 1 114 ? 28.412 20.281 37.488 1.00 34.38 111 ALA A N 1
ATOM 915 C CA . ALA A 1 114 ? 28.722 20.277 38.921 1.00 37.50 111 ALA A CA 1
ATOM 916 C C . ALA A 1 114 ? 28.225 21.534 39.636 1.00 39.09 111 ALA A C 1
ATOM 917 O O . ALA A 1 114 ? 28.811 21.973 40.626 1.00 34.39 111 ALA A O 1
ATOM 919 N N . GLU A 1 115 ? 27.137 22.108 39.138 1.00 38.29 112 GLU A N 1
ATOM 920 C CA . GLU A 1 115 ? 26.682 23.395 39.642 1.00 44.59 112 GLU A CA 1
ATOM 921 C C . GLU A 1 115 ? 26.178 23.324 41.080 1.00 38.84 112 GLU A C 1
ATOM 922 O O . GLU A 1 115 ? 26.209 24.322 41.801 1.00 41.36 112 GLU A O 1
ATOM 928 N N . TYR A 1 116 ? 25.735 22.145 41.506 1.00 33.25 113 TYR A N 1
ATOM 929 C CA . TYR A 1 116 ? 25.212 21.989 42.865 1.00 37.48 113 TYR A CA 1
ATOM 930 C C . TYR A 1 116 ? 26.172 21.310 43.838 1.00 31.29 113 TYR A C 1
ATOM 931 O O . TYR A 1 116 ? 25.767 20.924 44.936 1.00 32.48 113 TYR A O 1
ATOM 940 N N . LYS A 1 117 ? 27.444 21.184 43.449 1.00 36.53 114 LYS A N 1
ATOM 941 C CA . LYS A 1 117 ? 28.455 20.544 44.296 1.00 35.43 114 LYS A CA 1
ATOM 942 C C . LYS A 1 117 ? 28.557 21.219 45.661 1.00 39.26 114 LYS A C 1
ATOM 943 O O . LYS A 1 117 ? 28.321 22.420 45.789 1.00 44.12 114 LYS A O 1
ATOM 949 N N . LYS A 1 118 ? 28.913 20.445 46.679 1.00 37.86 115 LYS A N 1
ATOM 950 C CA . LYS A 1 118 ? 28.997 20.971 48.038 1.00 42.14 115 LYS A CA 1
ATOM 951 C C . LYS A 1 118 ? 30.428 21.006 48.534 1.00 46.42 115 LYS A C 1
ATOM 952 O O . LYS A 1 118 ? 30.701 21.483 49.634 1.00 45.08 115 LYS A O 1
ATOM 958 N N . ASN A 1 119 ? 31.340 20.500 47.712 1.00 43.33 116 ASN A N 1
ATOM 959 C CA . ASN A 1 119 ? 32.751 20.460 48.063 1.00 41.92 116 ASN A CA 1
ATOM 960 C C . ASN A 1 119 ? 33.584 21.109 46.957 1.00 44.32 116 ASN A C 1
ATOM 961 O O . ASN A 1 119 ? 33.081 21.944 46.202 1.00 42.05 116 ASN A O 1
ATOM 966 N N . SER A 1 120 ? 34.852 20.727 46.851 1.00 39.36 117 SER A N 1
ATOM 967 C CA . SER A 1 120 ? 35.727 21.338 45.859 1.00 44.18 117 SER A CA 1
ATOM 968 C C . SER A 1 120 ? 35.899 20.462 44.618 1.00 50.98 117 SER A C 1
ATOM 969 O O . SER A 1 120 ? 36.802 20.683 43.804 1.00 41.20 117 SER A O 1
ATOM 972 N N . PHE A 1 121 ? 35.029 19.469 44.468 1.00 50.05 118 PHE A N 1
ATOM 973 C CA . PHE A 1 121 ? 35.075 18.619 43.285 1.00 43.86 118 PHE A CA 1
ATOM 974 C C . PHE A 1 121 ? 35.041 19.440 42.005 1.00 44.26 118 PHE A C 1
ATOM 975 O O . PHE A 1 121 ? 34.245 20.373 41.869 1.00 43.91 118 PHE A O 1
ATOM 983 N N . SER A 1 122 ? 35.902 19.073 41.061 1.00 41.92 119 SER A N 1
ATOM 984 C CA . SER A 1 122 ? 35.918 19.703 39.750 1.00 43.49 119 SER A CA 1
ATOM 985 C C . SER A 1 122 ? 36.267 18.667 38.692 1.00 40.05 119 SER A C 1
ATOM 986 O O . SER A 1 122 ? 37.191 17.885 38.875 1.00 41.25 119 SER A O 1
ATOM 989 N N . TRP A 1 123 ? 35.520 18.643 37.592 1.00 35.59 120 TRP A N 1
ATOM 990 C CA . TRP A 1 123 ? 35.847 17.749 36.491 1.00 32.68 120 TRP A CA 1
ATOM 991 C C . TRP A 1 123 ? 37.134 18.220 35.810 1.00 35.83 120 TRP A C 1
ATOM 992 O O . TRP A 1 123 ? 37.353 19.426 35.666 1.00 32.08 120 TRP A O 1
ATOM 1003 N N . PRO A 1 124 ? 37.978 17.269 35.375 1.00 34.10 121 PRO A N 1
ATOM 1004 C CA . PRO A 1 124 ? 39.224 17.567 34.644 1.00 42.23 121 PRO A CA 1
ATOM 1005 C C . PRO A 1 124 ? 38.930 18.222 33.295 1.00 47.20 121 PRO A C 1
ATOM 1006 O O . PRO A 1 124 ? 37.912 17.897 32.687 1.00 43.90 121 PRO A O 1
ATOM 1010 N N . SER A 1 125 ? 39.792 19.116 32.821 1.00 52.71 122 SER A N 1
ATOM 1011 C CA . SER A 1 125 ? 39.580 19.713 31.503 1.00 60.71 122 SER A CA 1
ATOM 1012 C C . SER A 1 125 ? 39.852 18.685 30.395 1.00 65.61 122 SER A C 1
ATOM 1013 O O . SER A 1 125 ? 40.757 17.858 30.517 1.00 59.14 122 SER A O 1
ATOM 1016 N N . LEU A 1 126 ? 39.064 18.734 29.324 1.00 70.57 123 LEU A N 1
ATOM 1017 C CA . LEU A 1 126 ? 39.212 17.792 28.216 1.00 75.52 123 LEU A CA 1
ATOM 1018 C C . LEU A 1 126 ? 39.476 18.514 26.893 1.00 79.69 123 LEU A C 1
ATOM 1019 O O . LEU A 1 126 ? 40.534 19.120 26.698 1.00 83.53 123 LEU A O 1
ATOM 1024 N N . GLU B 1 5 ? 9.198 -5.540 19.252 1.00 75.42 2 GLU B N 1
ATOM 1025 C CA . GLU B 1 5 ? 8.625 -5.110 17.977 1.00 69.62 2 GLU B CA 1
ATOM 1026 C C . GLU B 1 5 ? 7.407 -4.199 18.152 1.00 42.11 2 GLU B C 1
ATOM 1027 O O . GLU B 1 5 ? 6.592 -4.042 17.239 1.00 34.27 2 GLU B O 1
ATOM 1033 N N . THR B 1 6 ? 7.283 -3.591 19.321 1.00 37.65 3 THR B N 1
ATOM 1034 C CA . THR B 1 6 ? 6.089 -2.817 19.595 1.00 41.60 3 THR B CA 1
ATOM 1035 C C . THR B 1 6 ? 6.103 -1.461 18.873 1.00 32.41 3 THR B C 1
ATOM 1036 O O . THR B 1 6 ? 5.041 -0.951 18.514 1.00 27.51 3 THR B O 1
ATOM 1040 N N . LEU B 1 7 ? 7.279 -0.871 18.649 1.00 25.31 4 LEU B N 1
ATOM 1041 C CA . LEU B 1 7 ? 7.311 0.377 17.881 1.00 23.67 4 LEU B CA 1
ATOM 1042 C C . LEU B 1 7 ? 6.984 0.124 16.414 1.00 24.13 4 LEU B C 1
ATOM 1043 O O . LEU B 1 7 ? 6.317 0.929 15.774 1.00 26.00 4 LEU B O 1
ATOM 1048 N N . ASN B 1 8 ? 7.459 -0.996 15.884 1.00 20.79 5 ASN B N 1
ATOM 1049 C CA . ASN B 1 8 ? 7.149 -1.340 14.506 1.00 20.14 5 ASN B CA 1
ATOM 1050 C C . ASN B 1 8 ? 5.648 -1.611 14.335 1.00 28.54 5 ASN B C 1
ATOM 1051 O O . ASN B 1 8 ? 5.067 -1.325 13.289 1.00 27.39 5 ASN B O 1
ATOM 1056 N N . ASP B 1 9 ? 5.017 -2.152 15.371 1.00 24.43 6 ASP B N 1
ATOM 1057 C CA . ASP B 1 9 ? 3.570 -2.363 15.349 1.00 26.71 6 ASP B CA 1
ATOM 1058 C C . ASP B 1 9 ? 2.867 -1.020 15.272 1.00 30.26 6 ASP B C 1
ATOM 1059 O O . ASP B 1 9 ? 1.910 -0.850 14.520 1.00 28.02 6 ASP B O 1
ATOM 1064 N N . ILE B 1 10 ? 3.361 -0.064 16.053 1.00 25.08 7 ILE B N 1
ATOM 1065 C CA . ILE B 1 10 ? 2.793 1.281 16.078 1.00 22.12 7 ILE B CA 1
ATOM 1066 C C . ILE B 1 10 ? 2.906 1.910 14.696 1.00 21.91 7 ILE B C 1
ATOM 1067 O O . ILE B 1 10 ? 1.964 2.524 14.201 1.00 24.94 7 ILE B O 1
ATOM 1083 N N . LYS B 1 12 ? 2.953 0.517 11.812 1.00 23.82 9 LYS B N 1
ATOM 1084 C CA . LYS B 1 12 ? 1.932 -0.057 10.932 1.00 21.43 9 LYS B CA 1
ATOM 1085 C C . LYS B 1 12 ? 0.595 0.656 11.066 1.00 21.44 9 LYS B C 1
ATOM 1086 O O . LYS B 1 12 ? -0.090 0.902 10.081 1.00 22.37 9 LYS B O 1
ATOM 1092 N N . ILE B 1 13 ? 0.208 0.959 12.299 1.00 18.65 10 ILE B N 1
ATOM 1093 C CA . ILE B 1 13 ? -1.077 1.615 12.529 1.00 22.33 10 ILE B CA 1
ATOM 1094 C C . ILE B 1 13 ? -1.057 3.046 11.988 1.00 19.93 10 ILE B C 1
ATOM 1095 O O . ILE B 1 13 ? -2.042 3.524 11.420 1.00 20.92 10 ILE B O 1
ATOM 1100 N N . LEU B 1 14 ? 0.067 3.729 12.156 1.00 21.21 11 LEU B N 1
ATOM 1101 C CA . LEU B 1 14 ? 0.187 5.095 11.647 1.00 19.36 11 LEU B CA 1
ATOM 1102 C C . LEU B 1 14 ? 0.061 5.085 10.116 1.00 23.19 11 LEU B C 1
ATOM 1103 O O . LEU B 1 14 ? -0.581 5.951 9.519 1.00 21.93 11 LEU B O 1
ATOM 1108 N N . ILE B 1 15 ? 0.664 4.088 9.486 1.00 19.99 12 ILE B N 1
ATOM 1109 C CA . ILE B 1 15 ? 0.538 3.941 8.040 1.00 20.25 12 ILE B CA 1
ATOM 1110 C C . ILE B 1 15 ? -0.932 3.732 7.664 1.00 27.67 12 ILE B C 1
ATOM 1111 O O . ILE B 1 15 ? -1.428 4.309 6.695 1.00 26.15 12 ILE B O 1
ATOM 1116 N N . ASN B 1 16 ? -1.638 2.923 8.446 1.00 26.19 13 ASN B N 1
ATOM 1117 C CA . ASN B 1 16 ? -3.061 2.680 8.191 1.00 20.55 13 ASN B CA 1
ATOM 1118 C C . ASN B 1 16 ? -3.895 3.949 8.306 1.00 22.67 13 ASN B C 1
ATOM 1119 O O . ASN B 1 16 ? -4.837 4.160 7.538 1.00 26.57 13 ASN B O 1
ATOM 1124 N N . VAL B 1 17 ? -3.556 4.791 9.275 1.00 23.10 14 VAL B N 1
ATOM 1125 C CA . VAL B 1 17 ? -4.228 6.079 9.407 1.00 24.62 14 VAL B CA 1
ATOM 1126 C C . VAL B 1 17 ? -4.001 6.917 8.152 1.00 23.80 14 VAL B C 1
ATOM 1127 O O . VAL B 1 17 ? -4.948 7.468 7.588 1.00 22.44 14 VAL B O 1
ATOM 1131 N N . GLY B 1 18 ? -2.749 7.005 7.706 1.00 18.34 15 GLY B N 1
ATOM 1132 C CA . GLY B 1 18 ? -2.452 7.731 6.479 1.00 21.87 15 GLY B CA 1
ATOM 1133 C C . GLY B 1 18 ? -3.260 7.229 5.279 1.00 21.27 15 GLY B C 1
ATOM 1134 O O . GLY B 1 18 ? -3.739 8.019 4.466 1.00 21.48 15 GLY B O 1
ATOM 1135 N N . LEU B 1 19 ? -3.428 5.913 5.168 1.00 20.34 16 LEU B N 1
ATOM 1136 C CA . LEU B 1 19 ? -4.142 5.348 4.023 1.00 21.18 16 LEU B CA 1
ATOM 1137 C C . LEU B 1 19 ? -5.567 5.875 3.922 1.00 22.61 16 LEU B C 1
ATOM 1138 O O . LEU B 1 19 ? -6.088 6.039 2.825 1.00 22.25 16 LEU B O 1
ATOM 1143 N N . TYR B 1 20 ? -6.208 6.128 5.064 1.00 20.97 17 TYR B N 1
ATOM 1144 C CA . TYR B 1 20 ? -7.558 6.693 5.034 1.00 21.09 17 TYR B CA 1
ATOM 1145 C C . TYR B 1 20 ? -7.555 8.118 4.514 1.00 20.94 17 TYR B C 1
ATOM 1146 O O . TYR B 1 20 ? -8.562 8.598 3.984 1.00 25.39 17 TYR B O 1
ATOM 1155 N N . GLN B 1 21 ? -6.431 8.805 4.677 1.00 22.37 18 GLN B N 1
ATOM 1156 C CA . GLN B 1 21 ? -6.310 10.157 4.138 1.00 24.30 18 GLN B CA 1
ATOM 1157 C C . GLN B 1 21 ? -5.811 10.143 2.700 1.00 24.43 18 GLN B C 1
ATOM 1158 O O . GLN B 1 21 ? -5.526 11.193 2.129 1.00 26.17 18 GLN B O 1
ATOM 1164 N N . GLY B 1 22 ? -5.698 8.949 2.118 1.00 22.41 19 GLY B N 1
ATOM 1165 C CA . GLY B 1 22 ? -5.426 8.834 0.693 1.00 19.22 19 GLY B CA 1
ATOM 1166 C C . GLY B 1 22 ? -3.954 8.815 0.315 1.00 26.08 19 GLY B C 1
ATOM 1167 O O . GLY B 1 22 ? -3.600 9.059 -0.835 1.00 27.39 19 GLY B O 1
ATOM 1168 N N . PHE B 1 23 ? -3.086 8.534 1.278 1.00 22.64 20 PHE B N 1
ATOM 1169 C CA . PHE B 1 23 ? -1.666 8.386 0.952 1.00 25.83 20 PHE B CA 1
ATOM 1170 C C . PHE B 1 23 ? -1.010 7.196 1.652 1.00 28.25 20 PHE B C 1
ATOM 1171 O O . PHE B 1 23 ? -1.431 6.772 2.732 1.00 25.72 20 PHE B O 1
ATOM 1179 N N . ASP B 1 24 ? 0.037 6.673 1.024 1.00 22.81 21 ASP B N 1
ATOM 1180 C CA . ASP B 1 24 ? 0.728 5.490 1.518 1.00 25.33 21 ASP B CA 1
ATOM 1181 C C . ASP B 1 24 ? 2.150 5.852 1.951 1.00 25.07 21 ASP B C 1
ATOM 1182 O O . ASP B 1 24 ? 3.037 6.046 1.113 1.00 21.88 21 ASP B O 1
ATOM 1187 N N . LEU B 1 25 ? 2.362 5.943 3.263 1.00 26.39 22 LEU B N 1
ATOM 1188 C CA . LEU B 1 25 ? 3.661 6.347 3.793 1.00 23.72 22 LEU B CA 1
ATOM 1189 C C . LEU B 1 25 ? 4.809 5.387 3.463 1.00 25.80 22 LEU B C 1
ATOM 1190 O O . LEU B 1 25 ? 5.980 5.769 3.544 1.00 22.44 22 LEU B O 1
ATOM 1195 N N . THR B 1 26 ? 4.492 4.144 3.113 1.00 19.46 23 THR B N 1
ATOM 1196 C CA . THR B 1 26 ? 5.549 3.184 2.808 1.00 25.12 23 THR B CA 1
ATOM 1197 C C . THR B 1 26 ? 6.204 3.538 1.475 1.00 31.13 23 THR B C 1
ATOM 1198 O O . THR B 1 26 ? 7.282 3.058 1.161 1.00 28.12 23 THR B O 1
ATOM 1202 N N . ASP B 1 27 ? 5.533 4.379 0.695 1.00 28.69 24 ASP B N 1
ATOM 1203 C CA . ASP B 1 27 ? 6.055 4.821 -0.594 1.00 21.66 24 ASP B CA 1
ATOM 1204 C C . ASP B 1 27 ? 6.966 6.023 -0.359 1.00 26.81 24 ASP B C 1
ATOM 1205 O O . ASP B 1 27 ? 6.500 7.072 0.074 1.00 27.44 24 ASP B O 1
ATOM 1210 N N . PRO B 1 28 ? 8.269 5.876 -0.652 1.00 26.11 25 PRO B N 1
ATOM 1211 C CA . PRO B 1 28 ? 9.232 6.952 -0.384 1.00 30.82 25 PRO B CA 1
ATOM 1212 C C . PRO B 1 28 ? 8.898 8.229 -1.143 1.00 28.67 25 PRO B C 1
ATOM 1213 O O . PRO B 1 28 ? 9.247 9.302 -0.677 1.00 31.81 25 PRO B O 1
ATOM 1217 N N . LYS B 1 29 ? 8.258 8.118 -2.304 1.00 26.91 26 LYS B N 1
ATOM 1218 C CA . LYS B 1 29 ? 7.829 9.308 -3.028 1.00 32.19 26 LYS B CA 1
ATOM 1219 C C . LYS B 1 29 ? 6.899 10.123 -2.143 1.00 34.39 26 LYS B C 1
ATOM 1220 O O . LYS B 1 29 ? 6.812 11.343 -2.272 1.00 36.63 26 LYS B O 1
ATOM 1226 N N . VAL B 1 30 ? 6.195 9.443 -1.245 1.00 31.50 27 VAL B N 1
ATOM 1227 C CA . VAL B 1 30 ? 5.291 10.132 -0.325 1.00 29.59 27 VAL B CA 1
ATOM 1228 C C . VAL B 1 30 ? 6.026 10.546 0.946 1.00 22.79 27 VAL B C 1
ATOM 1229 O O . VAL B 1 30 ? 6.085 11.733 1.292 1.00 23.76 27 VAL B O 1
ATOM 1233 N N . SER B 1 31 ? 6.610 9.575 1.634 1.00 26.46 28 SER B N 1
ATOM 1234 C CA . SER B 1 31 ? 7.092 9.820 2.995 1.00 28.19 28 SER B CA 1
ATOM 1235 C C . SER B 1 31 ? 8.423 10.540 3.059 1.00 29.57 28 SER B C 1
ATOM 1236 O O . SER B 1 31 ? 8.843 10.949 4.133 1.00 26.60 28 SER B O 1
ATOM 1239 N N . GLU B 1 32 ? 9.089 10.702 1.920 1.00 27.76 29 GLU B N 1
ATOM 1240 C CA . GLU B 1 32 ? 10.347 11.445 1.910 1.00 27.49 29 GLU B CA 1
ATOM 1241 C C . GLU B 1 32 ? 10.221 12.797 1.219 1.00 30.57 29 GLU B C 1
ATOM 1242 O O . GLU B 1 32 ? 11.206 13.525 1.085 1.00 31.28 29 GLU B O 1
ATOM 1248 N N . GLU B 1 33 ? 9.010 13.148 0.797 1.00 31.05 30 GLU B N 1
ATOM 1249 C CA . GLU B 1 33 ? 8.805 14.425 0.112 1.00 30.51 30 GLU B CA 1
ATOM 1250 C C . GLU B 1 33 ? 9.089 15.611 1.037 1.00 32.62 30 GLU B C 1
ATOM 1251 O O . GLU B 1 33 ? 8.809 15.569 2.244 1.00 30.77 30 GLU B O 1
ATOM 1257 N N . VAL B 1 34 ? 9.672 16.659 0.466 1.00 29.04 31 VAL B N 1
ATOM 1258 C CA . VAL B 1 34 ? 9.982 17.864 1.222 1.00 32.08 31 VAL B CA 1
ATOM 1259 C C . VAL B 1 34 ? 8.843 18.879 1.160 1.00 28.65 31 VAL B C 1
ATOM 1260 O O . VAL B 1 34 ? 8.235 19.083 0.113 1.00 29.94 31 VAL B O 1
ATOM 1264 N N . ASN B 1 35 ? 8.564 19.505 2.295 1.00 27.60 32 ASN B N 1
ATOM 1265 C CA . ASN B 1 35 ? 7.637 20.622 2.355 1.00 25.71 32 ASN B CA 1
ATOM 1266 C C . ASN B 1 35 ? 8.427 21.894 2.041 1.00 27.93 32 ASN B C 1
ATOM 1267 O O . ASN B 1 35 ? 9.290 22.289 2.820 1.00 31.02 32 ASN B O 1
ATOM 1272 N N . HIS B 1 36 ? 8.146 22.531 0.904 1.00 26.96 33 HIS B N 1
ATOM 1273 C CA . HIS B 1 36 ? 8.962 23.669 0.467 1.00 24.36 33 HIS B CA 1
ATOM 1274 C C . HIS B 1 36 ? 8.642 24.986 1.173 1.00 27.89 33 HIS B C 1
ATOM 1275 O O . HIS B 1 36 ? 9.340 25.984 0.979 1.00 23.47 33 HIS B O 1
ATOM 1282 N N . GLU B 1 37 ? 7.594 24.999 1.993 1.00 25.84 34 GLU B N 1
ATOM 1283 C CA . GLU B 1 37 ? 7.375 26.163 2.845 1.00 27.83 34 GLU B CA 1
ATOM 1284 C C . GLU B 1 37 ? 8.330 26.097 4.034 1.00 30.66 34 GLU B C 1
ATOM 1285 O O . GLU B 1 37 ? 8.898 27.114 4.429 1.00 31.73 34 GLU B O 1
ATOM 1291 N N . THR B 1 38 ? 8.521 24.897 4.583 1.00 29.86 35 THR B N 1
ATOM 1292 C CA . THR B 1 38 ? 9.366 24.715 5.776 1.00 33.96 35 THR B CA 1
ATOM 1293 C C . THR B 1 38 ? 10.794 24.286 5.445 1.00 36.10 35 THR B C 1
ATOM 1294 O O . THR B 1 38 ? 11.681 24.376 6.284 1.00 37.30 35 THR B O 1
ATOM 1298 N N . ALA B 1 39 ? 11.003 23.802 4.226 1.00 35.16 36 ALA B N 1
ATOM 1299 C CA . ALA B 1 39 ? 12.291 23.246 3.803 1.00 42.11 36 ALA B CA 1
ATOM 1300 C C . ALA B 1 39 ? 12.653 21.943 4.524 1.00 38.41 36 ALA B C 1
ATOM 1301 O O . ALA B 1 39 ? 13.774 21.446 4.396 1.00 40.92 36 ALA B O 1
ATOM 1303 N N . ASN B 1 40 ? 11.700 21.392 5.270 1.00 28.42 37 ASN B N 1
ATOM 1304 C CA . ASN B 1 40 ? 11.894 20.110 5.956 1.00 34.79 37 ASN B CA 1
ATOM 1305 C C . ASN B 1 40 ? 11.021 19.026 5.342 1.00 38.93 37 ASN B C 1
ATOM 1306 O O . ASN B 1 40 ? 10.030 19.331 4.691 1.00 33.50 37 ASN B O 1
ATOM 1330 N N . TRP B 1 43 ? 7.443 14.348 6.674 1.00 24.23 40 TRP B N 1
ATOM 1331 C CA . TRP B 1 43 ? 7.367 13.256 7.624 1.00 26.65 40 TRP B CA 1
ATOM 1332 C C . TRP B 1 43 ? 8.749 12.997 8.189 1.00 28.62 40 TRP B C 1
ATOM 1333 O O . TRP B 1 43 ? 9.707 12.801 7.446 1.00 22.99 40 TRP B O 1
ATOM 1344 N N . ILE B 1 44 ? 8.847 12.991 9.509 1.00 23.39 41 ILE B N 1
ATOM 1345 C CA . ILE B 1 44 ? 10.136 12.814 10.157 1.00 25.61 41 ILE B CA 1
ATOM 1346 C C . ILE B 1 44 ? 10.615 11.371 10.148 1.00 29.19 41 ILE B C 1
ATOM 1347 O O . ILE B 1 44 ? 11.762 11.100 9.794 1.00 29.17 41 ILE B O 1
ATOM 1363 N N . ASP B 1 46 ? 11.135 7.290 9.307 1.00 22.63 43 ASP B N 1
ATOM 1364 C CA . ASP B 1 46 ? 11.284 6.423 8.137 1.00 25.44 43 ASP B CA 1
ATOM 1365 C C . ASP B 1 46 ? 10.153 5.387 8.076 1.00 24.43 43 ASP B C 1
ATOM 1366 O O . ASP B 1 46 ? 10.086 4.504 8.931 1.00 25.56 43 ASP B O 1
ATOM 1371 N N . TYR B 1 47 ? 9.267 5.499 7.083 1.00 25.38 44 TYR B N 1
ATOM 1372 C CA . TYR B 1 47 ? 8.117 4.594 6.952 1.00 24.02 44 TYR B CA 1
ATOM 1373 C C . TYR B 1 47 ? 8.325 3.514 5.894 1.00 28.34 44 TYR B C 1
ATOM 1374 O O . TYR B 1 47 ? 7.430 2.708 5.638 1.00 24.84 44 TYR B O 1
ATOM 1383 N N . THR B 1 48 ? 9.507 3.492 5.284 1.00 23.18 45 THR B N 1
ATOM 1384 C CA . THR B 1 48 ? 9.768 2.536 4.211 1.00 22.09 45 THR B CA 1
ATOM 1385 C C . THR B 1 48 ? 10.074 1.149 4.780 1.00 24.58 45 THR B C 1
ATOM 1386 O O . THR B 1 48 ? 10.406 1.011 5.958 1.00 26.75 45 THR B O 1
ATOM 1390 N N . SER B 1 49 ? 9.975 0.123 3.939 1.00 25.68 46 SER B N 1
ATOM 1391 C CA . SER B 1 49 ? 9.985 -1.254 4.432 1.00 31.08 46 SER B CA 1
ATOM 1392 C C . SER B 1 49 ? 11.303 -1.668 5.098 1.00 32.91 46 SER B C 1
ATOM 1393 O O . SER B 1 49 ? 11.309 -2.551 5.955 1.00 34.80 46 SER B O 1
ATOM 1396 N N . ASP B 1 50 ? 12.410 -1.037 4.704 1.00 26.03 47 ASP B N 1
ATOM 1397 C CA . ASP B 1 50 ? 13.722 -1.364 5.268 1.00 37.26 47 ASP B CA 1
ATOM 1398 C C . ASP B 1 50 ? 13.950 -0.766 6.664 1.00 39.82 47 ASP B C 1
ATOM 1399 O O . ASP B 1 50 ? 14.835 -1.215 7.393 1.00 35.90 47 ASP B O 1
ATOM 1404 N N . GLY B 1 51 ? 13.162 0.244 7.024 1.00 33.92 48 GLY B N 1
ATOM 1405 C CA . GLY B 1 51 ? 13.250 0.857 8.339 1.00 35.90 48 GLY B CA 1
ATOM 1406 C C . GLY B 1 51 ? 12.894 -0.101 9.466 1.00 33.87 48 GLY B C 1
ATOM 1407 O O . GLY B 1 51 ? 12.162 -1.074 9.267 1.00 29.56 48 GLY B O 1
ATOM 1408 N N . ASN B 1 52 ? 13.425 0.171 10.656 1.00 26.24 49 ASN B N 1
ATOM 1409 C CA . ASN B 1 52 ? 13.125 -0.629 11.836 1.00 24.50 49 ASN B CA 1
ATOM 1410 C C . ASN B 1 52 ? 13.215 0.232 13.086 1.00 27.12 49 ASN B C 1
ATOM 1411 O O . ASN B 1 52 ? 14.303 0.492 13.596 1.00 27.07 49 ASN B O 1
ATOM 1416 N N . TRP B 1 53 ? 12.059 0.691 13.551 1.00 20.77 50 TRP B N 1
ATOM 1417 C CA . TRP B 1 53 ? 11.982 1.617 14.660 1.00 20.63 50 TRP B CA 1
ATOM 1418 C C . TRP B 1 53 ? 12.445 0.973 15.959 1.00 28.64 50 TRP B C 1
ATOM 1419 O O . TRP B 1 53 ? 13.111 1.622 16.772 1.00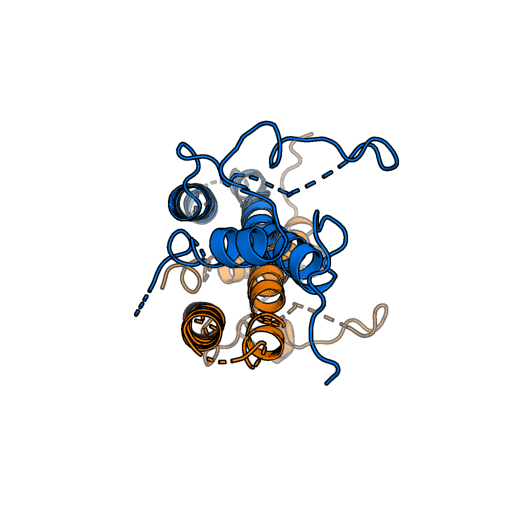 24.25 50 TRP B O 1
ATOM 1430 N N . ASP B 1 54 ? 12.088 -0.293 16.173 1.00 24.22 51 ASP B N 1
ATOM 1431 C CA . ASP B 1 54 ? 12.580 -0.989 17.370 1.00 27.84 51 ASP B CA 1
ATOM 1432 C C . ASP B 1 54 ? 14.104 -1.105 17.423 1.00 23.23 51 ASP B C 1
ATOM 1433 O O . ASP B 1 54 ? 14.699 -0.909 18.477 1.00 25.64 51 ASP B O 1
ATOM 1438 N N . ASN B 1 55 ? 14.728 -1.403 16.286 1.00 24.69 52 ASN B N 1
ATOM 1439 C CA . ASN B 1 55 ? 16.182 -1.438 16.213 1.00 24.36 52 ASN B CA 1
ATOM 1440 C C . ASN B 1 55 ? 16.814 -0.100 16.549 1.00 25.68 52 ASN B C 1
ATOM 1441 O O . ASN B 1 55 ? 17.839 -0.067 17.236 1.00 27.10 52 ASN B O 1
ATOM 1446 N N . GLU B 1 56 ? 16.219 0.996 16.078 1.00 24.37 53 GLU B N 1
ATOM 1447 C CA . GLU B 1 56 ? 16.746 2.324 16.407 1.00 27.11 53 GLU B CA 1
ATOM 1448 C C . GLU B 1 56 ? 16.706 2.521 17.910 1.00 28.17 53 GLU B C 1
ATOM 1449 O O . GLU B 1 56 ? 17.686 2.957 18.511 1.00 23.93 53 GLU B O 1
ATOM 1455 N N . PHE B 1 57 ? 15.570 2.212 18.521 1.00 25.82 54 PHE B N 1
ATOM 1456 C CA . PHE B 1 57 ? 15.466 2.343 19.975 1.00 29.14 54 PHE B CA 1
ATOM 1457 C C . PHE B 1 57 ? 16.493 1.477 20.707 1.00 25.60 54 PHE B C 1
ATOM 1458 O O . PHE B 1 57 ? 17.194 1.949 21.611 1.00 27.34 54 PHE B O 1
ATOM 1466 N N . LYS B 1 58 ? 16.565 0.204 20.328 1.00 23.20 55 LYS B N 1
ATOM 1467 C CA . LYS B 1 58 ? 17.458 -0.733 20.992 1.00 21.62 55 LYS B CA 1
ATOM 1468 C C . LYS B 1 58 ? 18.896 -0.244 20.907 1.00 26.67 55 LYS B C 1
ATOM 1469 O O . LYS B 1 58 ? 19.641 -0.314 21.883 1.00 24.53 55 LYS B O 1
ATOM 1475 N N . GLU B 1 59 ? 19.281 0.231 19.726 1.00 26.51 56 GLU B N 1
ATOM 1476 C CA . GLU B 1 59 ? 20.640 0.709 19.478 1.00 26.84 56 GLU B CA 1
ATOM 1477 C C . GLU B 1 59 ? 20.985 1.931 20.325 1.00 28.80 56 GLU B C 1
ATOM 1478 O O . GLU B 1 59 ? 22.043 1.971 20.968 1.00 24.97 56 GLU B O 1
ATOM 1484 N N . ASP B 1 60 ? 20.095 2.922 20.347 1.00 23.34 57 ASP B N 1
ATOM 1485 C CA . ASP B 1 60 ? 20.329 4.096 21.185 1.00 23.49 57 ASP B CA 1
ATOM 1486 C C . ASP B 1 60 ? 20.385 3.731 22.678 1.00 24.55 57 ASP B C 1
ATOM 1487 O O . ASP B 1 60 ? 21.240 4.221 23.432 1.00 23.02 57 ASP B O 1
ATOM 1492 N N . LEU B 1 61 ? 19.469 2.870 23.107 1.00 23.45 58 LEU B N 1
ATOM 1493 C CA . LEU B 1 61 ? 19.438 2.463 24.505 1.00 23.45 58 LEU B CA 1
ATOM 1494 C C . LEU B 1 61 ? 20.756 1.778 24.884 1.00 26.83 58 LEU B C 1
ATOM 1495 O O . LEU B 1 61 ? 21.365 2.111 25.900 1.00 27.41 58 LEU B O 1
ATOM 1511 N N . ASN B 1 63 ? 23.706 2.008 23.547 1.00 27.43 60 ASN B N 1
ATOM 1512 C CA . ASN B 1 63 ? 24.779 3.000 23.613 1.00 27.55 60 ASN B CA 1
ATOM 1513 C C . ASN B 1 63 ? 24.688 3.857 24.874 1.00 29.32 60 ASN B C 1
ATOM 1514 O O . ASN B 1 63 ? 25.700 4.236 25.456 1.00 28.04 60 ASN B O 1
ATOM 1519 N N . PHE B 1 64 ? 23.463 4.159 25.287 1.00 21.58 61 PHE B N 1
ATOM 1520 C CA . PHE B 1 64 ? 23.240 4.922 26.498 1.00 24.33 61 PHE B CA 1
ATOM 1521 C C . PHE B 1 64 ? 23.746 4.118 27.688 1.00 24.59 61 PHE B C 1
ATOM 1522 O O . PHE B 1 64 ? 24.532 4.612 28.502 1.00 25.84 61 PHE B O 1
ATOM 1530 N N . LEU B 1 65 ? 23.301 2.867 27.783 1.00 24.34 62 LEU B N 1
ATOM 1531 C CA . LEU B 1 65 ? 23.665 2.017 28.918 1.00 25.89 62 LEU B CA 1
ATOM 1532 C C . LEU B 1 65 ? 25.161 1.725 28.919 1.00 23.04 62 LEU B C 1
ATOM 1533 O O . LEU B 1 65 ? 25.805 1.695 29.973 1.00 29.14 62 LEU B O 1
ATOM 1538 N N . ASP B 1 66 ? 25.714 1.516 27.733 1.00 26.18 63 ASP B N 1
ATOM 1539 C CA . ASP B 1 66 ? 27.135 1.213 27.611 1.00 29.20 63 ASP B CA 1
ATOM 1540 C C . ASP B 1 66 ? 27.997 2.350 28.133 1.00 31.76 63 ASP B C 1
ATOM 1541 O O . ASP B 1 66 ? 28.957 2.123 28.855 1.00 24.86 63 ASP B O 1
ATOM 1546 N N . TYR B 1 67 ? 27.655 3.578 27.765 1.00 26.55 64 TYR B N 1
ATOM 1547 C CA . TYR B 1 67 ? 28.402 4.719 28.270 1.00 24.08 64 TYR B CA 1
ATOM 1548 C C . TYR B 1 67 ? 28.246 4.915 29.778 1.00 25.97 64 TYR B C 1
ATOM 1549 O O . TYR B 1 67 ? 29.204 5.276 30.457 1.00 25.81 64 TYR B O 1
ATOM 1566 N N . GLU B 1 69 ? 27.805 2.609 31.961 1.00 24.03 66 GLU B N 1
ATOM 1567 C CA . GLU B 1 69 ? 28.598 1.561 32.582 1.00 23.23 66 GLU B CA 1
ATOM 1568 C C . GLU B 1 69 ? 30.078 1.943 32.594 1.00 28.75 66 GLU B C 1
ATOM 1569 O O . GLU B 1 69 ? 30.773 1.724 33.588 1.00 29.16 66 GLU B O 1
ATOM 1575 N N . VAL B 1 70 ? 30.563 2.503 31.489 1.00 29.02 67 VAL B N 1
ATOM 1576 C CA . VAL B 1 70 ? 31.957 2.942 31.429 1.00 31.65 67 VAL B CA 1
ATOM 1577 C C . VAL B 1 70 ? 32.190 4.048 32.447 1.00 28.88 67 VAL B C 1
ATOM 1578 O O . VAL B 1 70 ? 33.252 4.131 33.060 1.00 28.66 67 VAL B O 1
ATOM 1582 N N . CYS B 1 71 ? 31.183 4.895 32.635 1.00 27.49 68 CYS B N 1
ATOM 1583 C CA . CYS B 1 71 ? 31.274 5.965 33.613 1.00 23.91 68 CYS B CA 1
ATOM 1584 C C . CYS B 1 71 ? 31.525 5.388 34.999 1.00 29.91 68 CYS B C 1
ATOM 1585 O O . CYS B 1 71 ? 32.414 5.843 35.717 1.00 25.51 68 CYS B O 1
ATOM 1588 N N . GLN B 1 72 ? 30.751 4.375 35.370 1.00 25.62 69 GLN B N 1
ATOM 1589 C CA . GLN B 1 72 ? 30.872 3.803 36.706 1.00 25.23 69 GLN B CA 1
ATOM 1590 C C . GLN B 1 72 ? 32.221 3.110 36.872 1.00 28.74 69 GLN B C 1
ATOM 1591 O O . GLN B 1 72 ? 32.835 3.182 37.937 1.00 29.98 69 GLN B O 1
ATOM 1597 N N . LEU B 1 73 ? 32.675 2.431 35.822 1.00 27.33 70 LEU B N 1
ATOM 1598 C CA . LEU B 1 73 ? 33.964 1.753 35.868 1.00 31.73 70 LEU B CA 1
ATOM 1599 C C . LEU B 1 73 ? 35.079 2.777 36.006 1.00 28.49 70 LEU B C 1
ATOM 1600 O O . LEU B 1 73 ? 36.023 2.573 36.768 1.00 35.44 70 LEU B O 1
ATOM 1605 N N . ALA B 1 74 ? 34.960 3.885 35.275 1.00 31.15 71 ALA B N 1
ATOM 1606 C CA . ALA B 1 74 ? 35.921 4.970 35.393 1.00 29.15 71 ALA B CA 1
ATOM 1607 C C . ALA B 1 74 ? 35.931 5.544 36.813 1.00 27.66 71 ALA B C 1
ATOM 1608 O O . ALA B 1 74 ? 36.990 5.876 37.341 1.00 33.57 71 ALA B O 1
ATOM 1610 N N . LEU B 1 75 ? 34.763 5.671 37.437 1.00 32.13 72 LEU B N 1
ATOM 1611 C CA . LEU B 1 75 ? 34.728 6.214 38.790 1.00 30.35 72 LEU B CA 1
ATOM 1612 C C . LEU B 1 75 ? 35.447 5.287 39.762 1.00 31.87 72 LEU B C 1
ATOM 1613 O O . LEU B 1 75 ? 36.185 5.751 40.630 1.00 30.94 72 LEU B O 1
ATOM 1618 N N . ASN B 1 76 ? 35.228 3.982 39.625 1.00 33.44 73 ASN B N 1
ATOM 1619 C CA . ASN B 1 76 ? 35.874 3.013 40.517 1.00 32.46 73 ASN B CA 1
ATOM 1620 C C . ASN B 1 76 ? 37.390 3.111 40.417 1.00 37.11 73 ASN B C 1
ATOM 1621 O O . ASN B 1 76 ? 38.108 2.813 41.367 1.00 36.38 73 ASN B O 1
ATOM 1626 N N . ASP B 1 77 ? 37.865 3.527 39.250 1.00 31.69 74 ASP B N 1
ATOM 1627 C CA . ASP B 1 77 ? 39.287 3.650 38.990 1.00 35.91 74 ASP B CA 1
ATOM 1628 C C . ASP B 1 77 ? 39.761 5.066 39.257 1.00 37.02 74 ASP B C 1
ATOM 1629 O O . ASP B 1 77 ? 40.935 5.387 39.050 1.00 39.49 74 ASP B O 1
ATOM 1645 N N . ASN B 1 79 ? 39.239 7.528 37.540 1.00 28.88 76 ASN B N 1
ATOM 1646 C CA . ASN B 1 79 ? 39.574 8.186 36.283 1.00 30.00 76 ASN B CA 1
ATOM 1647 C C . ASN B 1 79 ? 38.446 9.130 35.921 1.00 32.83 76 ASN B C 1
ATOM 1648 O O . ASN B 1 79 ? 37.455 8.721 35.319 1.00 32.05 76 ASN B O 1
ATOM 1653 N N . PHE B 1 80 ? 38.579 10.395 36.310 1.00 30.27 77 PHE B N 1
ATOM 1654 C CA . PHE B 1 80 ? 37.477 11.339 36.126 1.00 29.58 77 PHE B CA 1
ATOM 1655 C C . PHE B 1 80 ? 37.450 11.972 34.734 1.00 34.74 77 PHE B C 1
ATOM 1656 O O . PHE B 1 80 ? 36.458 12.584 34.359 1.00 31.66 77 PHE B O 1
ATOM 1675 N N . ILE B 1 82 ? 37.716 9.949 32.039 1.00 24.94 79 ILE B N 1
ATOM 1676 C CA . ILE B 1 82 ? 36.901 8.970 31.332 1.00 24.87 79 ILE B CA 1
ATOM 1677 C C . ILE B 1 82 ? 35.466 9.006 31.861 1.00 23.86 79 ILE B C 1
ATOM 1678 O O . ILE B 1 82 ? 34.501 8.852 31.100 1.00 23.93 79 ILE B O 1
ATOM 1683 N N . ALA B 1 83 ? 35.319 9.243 33.155 1.00 26.45 80 ALA B N 1
ATOM 1684 C CA . ALA B 1 83 ? 33.976 9.348 33.736 1.00 25.44 80 ALA B CA 1
ATOM 1685 C C . ALA B 1 83 ? 33.225 10.529 33.130 1.00 25.17 80 ALA B C 1
ATOM 1686 O O . ALA B 1 83 ? 32.045 10.431 32.794 1.00 27.98 80 ALA B O 1
ATOM 1688 N N . SER B 1 84 ? 33.912 11.657 33.018 1.00 27.37 81 SER B N 1
ATOM 1689 C CA . SER B 1 84 ? 33.328 12.853 32.438 1.00 26.29 81 SER B CA 1
ATOM 1690 C C . SER B 1 84 ? 32.906 12.603 30.991 1.00 34.52 81 SER B C 1
ATOM 1691 O O . SER B 1 84 ? 31.768 12.896 30.592 1.00 29.13 81 SER B O 1
ATOM 1694 N N . ASN B 1 85 ? 33.822 12.065 30.195 1.00 28.81 82 ASN B N 1
ATOM 1695 C CA . ASN B 1 85 ? 33.511 11.833 28.790 1.00 24.91 82 ASN B CA 1
ATOM 1696 C C . ASN B 1 85 ? 32.361 10.851 28.604 1.00 23.39 82 ASN B C 1
ATOM 1697 O O . ASN B 1 85 ? 31.503 11.052 27.743 1.00 23.46 82 ASN B O 1
ATOM 1702 N N . SER B 1 86 ? 32.340 9.792 29.409 1.00 24.44 83 SER B N 1
ATOM 1703 C CA . SER B 1 86 ? 31.294 8.771 29.297 1.00 25.17 83 SER B CA 1
ATOM 1704 C C . SER B 1 86 ? 29.914 9.333 29.646 1.00 24.13 83 SER B C 1
ATOM 1705 O O . SER B 1 86 ? 28.901 8.996 29.026 1.00 22.81 83 SER B O 1
ATOM 1708 N N . LEU B 1 87 ? 29.888 10.188 30.657 1.00 25.05 84 LEU B N 1
ATOM 1709 C CA . LEU B 1 87 ? 28.645 10.787 31.127 1.00 25.50 84 LEU B CA 1
ATOM 1710 C C . LEU B 1 87 ? 28.131 11.745 30.049 1.00 29.83 84 LEU B C 1
ATOM 1711 O O . LEU B 1 87 ? 26.925 11.857 29.799 1.00 25.85 84 LEU B O 1
ATOM 1716 N N . PHE B 1 88 ? 29.065 12.421 29.387 1.00 26.17 85 PHE B N 1
ATOM 1717 C CA . PHE B 1 88 ? 28.717 13.311 28.284 1.00 27.56 85 PHE B CA 1
ATOM 1718 C C . PHE B 1 88 ? 28.096 12.537 27.132 1.00 26.71 85 PHE B C 1
ATOM 1719 O O . PHE B 1 88 ? 27.045 12.917 26.600 1.00 24.34 85 PHE B O 1
ATOM 1735 N N . ALA B 1 90 ? 26.717 9.624 27.320 1.00 26.13 87 ALA B N 1
ATOM 1736 C CA . ALA B 1 90 ? 25.452 9.068 27.807 1.00 27.11 87 ALA B CA 1
ATOM 1737 C C . ALA B 1 90 ? 24.364 10.115 27.642 1.00 29.20 87 ALA B C 1
ATOM 1738 O O . ALA B 1 90 ? 23.224 9.813 27.253 1.00 24.52 87 ALA B O 1
ATOM 1748 N N . ILE B 1 92 ? 24.352 12.498 25.418 1.00 26.24 89 ILE B N 1
ATOM 1749 C CA . ILE B 1 92 ? 24.042 12.541 24.000 1.00 26.39 89 ILE B CA 1
ATOM 1750 C C . ILE B 1 92 ? 23.015 11.475 23.634 1.00 30.00 89 ILE B C 1
ATOM 1751 O O . ILE B 1 92 ? 22.036 11.737 22.928 1.00 23.82 89 ILE B O 1
ATOM 1756 N N . TYR B 1 93 ? 23.233 10.259 24.113 1.00 24.17 90 TYR B N 1
ATOM 1757 C CA . TYR B 1 93 ? 22.315 9.185 23.762 1.00 24.34 90 TYR B CA 1
ATOM 1758 C C . TYR B 1 93 ? 20.961 9.268 24.449 1.00 23.09 90 TYR B C 1
ATOM 1759 O O . TYR B 1 93 ? 19.955 8.854 23.875 1.00 23.34 90 TYR B O 1
ATOM 1768 N N . ALA B 1 94 ? 20.914 9.849 25.643 1.00 24.39 91 ALA B N 1
ATOM 1769 C CA . ALA B 1 94 ? 19.620 10.144 26.263 1.00 25.90 91 ALA B CA 1
ATOM 1770 C C . ALA B 1 94 ? 18.826 11.121 25.393 1.00 23.94 91 ALA B C 1
ATOM 1771 O O . ALA B 1 94 ? 17.605 10.975 25.226 1.00 24.76 91 ALA B O 1
ATOM 1773 N N . GLY B 1 95 ? 19.510 12.110 24.822 1.00 22.99 92 GLY B N 1
ATOM 1774 C CA . GLY B 1 95 ? 18.861 13.018 23.886 1.00 25.13 92 GLY B CA 1
ATOM 1775 C C . GLY B 1 95 ? 18.317 12.313 22.647 1.00 29.84 92 GLY B C 1
ATOM 1776 O O . GLY B 1 95 ? 17.213 12.611 22.168 1.00 26.57 92 GLY B O 1
ATOM 1777 N N . ASN B 1 96 ? 19.097 11.381 22.105 1.00 24.42 93 ASN B N 1
ATOM 1778 C CA . ASN B 1 96 ? 18.640 10.574 20.969 1.00 23.67 93 ASN B CA 1
ATOM 1779 C C . ASN B 1 96 ? 17.379 9.790 21.309 1.00 19.91 93 ASN B C 1
ATOM 1780 O O . ASN B 1 96 ? 16.460 9.686 20.497 1.00 21.16 93 ASN B O 1
ATOM 1785 N N . LEU B 1 97 ? 17.360 9.212 22.504 1.00 20.46 94 LEU B N 1
ATOM 1786 C CA . LEU B 1 97 ? 16.184 8.478 22.975 1.00 25.96 94 LEU B CA 1
ATOM 1787 C C . LEU B 1 97 ? 14.958 9.385 23.090 1.00 23.88 94 LEU B C 1
ATOM 1788 O O . LEU B 1 97 ? 13.850 9.017 22.687 1.00 23.68 94 LEU B O 1
ATOM 1793 N N . SER B 1 98 ? 15.151 10.580 23.632 1.00 21.85 95 SER B N 1
ATOM 1794 C CA . SER B 1 98 ? 14.068 11.552 23.710 1.00 24.56 95 SER B CA 1
ATOM 1795 C C . SER B 1 98 ? 13.566 11.890 22.306 1.00 26.36 95 SER B C 1
ATOM 1796 O O . SER B 1 98 ? 12.364 11.946 22.044 1.00 24.03 95 SER B O 1
ATOM 1799 N N . LEU B 1 99 ? 14.505 12.106 21.396 1.00 23.87 96 LEU B N 1
ATOM 1800 C CA . LEU B 1 99 ? 14.186 12.452 20.014 1.00 23.48 96 LEU B CA 1
ATOM 1801 C C . LEU B 1 99 ? 13.367 11.391 19.282 1.00 23.60 96 LEU B C 1
ATOM 1802 O O . LEU B 1 99 ? 12.504 11.717 18.465 1.00 25.85 96 LEU B O 1
ATOM 1807 N N . ILE B 1 100 ? 13.641 10.121 19.557 1.00 21.41 97 ILE B N 1
ATOM 1808 C CA . ILE B 1 100 ? 12.867 9.050 18.942 1.00 20.88 97 ILE B CA 1
ATOM 1809 C C . ILE B 1 100 ? 11.370 9.286 19.154 1.00 28.95 97 ILE B C 1
ATOM 1810 O O . ILE B 1 100 ? 10.552 9.195 18.222 1.00 22.76 97 ILE B O 1
ATOM 1815 N N . PHE B 1 101 ? 11.002 9.603 20.385 1.00 23.72 98 PHE B N 1
ATOM 1816 C CA . PHE B 1 101 ? 9.591 9.746 20.707 1.00 21.34 98 PHE B CA 1
ATOM 1817 C C . PHE B 1 101 ? 9.014 11.074 20.289 1.00 23.55 98 PHE B C 1
ATOM 1818 O O . PHE B 1 101 ? 7.848 11.155 19.904 1.00 24.20 98 PHE B O 1
ATOM 1826 N N . ASP B 1 102 ? 9.842 12.107 20.358 1.00 22.85 99 ASP B N 1
ATOM 1827 C CA . ASP B 1 102 ? 9.487 13.432 19.877 1.00 26.20 99 ASP B CA 1
ATOM 1828 C C . ASP B 1 102 ? 9.092 13.371 18.409 1.00 23.51 99 ASP B C 1
ATOM 1829 O O . ASP B 1 102 ? 8.133 14.002 17.984 1.00 24.29 99 ASP B O 1
ATOM 1834 N N . SER B 1 103 ? 9.874 12.627 17.630 1.00 21.36 100 SER B N 1
ATOM 1835 C CA . SER B 1 103 ? 9.639 12.501 16.197 1.00 23.50 100 SER B CA 1
ATOM 1836 C C . SER B 1 103 ? 8.341 11.778 15.901 1.00 21.19 100 SER B C 1
ATOM 1837 O O . SER B 1 103 ? 7.567 12.196 15.029 1.00 22.91 100 SER B O 1
ATOM 1840 N N . ILE B 1 104 ? 8.096 10.693 16.627 1.00 24.55 101 ILE B N 1
ATOM 1841 C CA . ILE B 1 104 ? 6.834 9.980 16.482 1.00 23.72 101 ILE B CA 1
ATOM 1842 C C . ILE B 1 104 ? 5.668 10.888 16.859 1.00 21.57 101 ILE B C 1
ATOM 1843 O O . ILE B 1 104 ? 4.684 10.979 16.129 1.00 21.24 101 ILE B O 1
ATOM 1848 N N . LYS B 1 105 ? 5.779 11.558 18.002 1.00 22.52 102 LYS B N 1
ATOM 1849 C CA . LYS B 1 105 ? 4.761 12.510 18.442 1.00 25.18 102 LYS B CA 1
ATOM 1850 C C . LYS B 1 105 ? 4.416 13.486 17.317 1.00 22.21 102 LYS B C 1
ATOM 1851 O O . LYS B 1 105 ? 3.255 13.730 17.022 1.00 20.22 102 LYS B O 1
ATOM 1857 N N . THR B 1 106 ? 5.446 14.058 16.706 1.00 22.48 103 THR B N 1
ATOM 1858 C CA . THR B 1 106 ? 5.249 15.036 15.647 1.00 26.52 103 THR B CA 1
ATOM 1859 C C . THR B 1 106 ? 4.526 14.466 14.434 1.00 26.51 103 THR B C 1
ATOM 1860 O O . THR B 1 106 ? 3.625 15.109 13.903 1.00 23.33 103 THR B O 1
ATOM 1864 N N . ASP B 1 107 ? 4.930 13.280 13.977 1.00 23.55 104 ASP B N 1
ATOM 1865 C CA . ASP B 1 107 ? 4.240 12.655 12.846 1.00 21.29 104 ASP B CA 1
ATOM 1866 C C . ASP B 1 107 ? 2.773 12.364 13.207 1.00 23.88 104 ASP B C 1
ATOM 1867 O O . ASP B 1 107 ? 1.878 12.515 12.367 1.00 23.33 104 ASP B O 1
ATOM 1872 N N . ILE B 1 108 ? 2.525 11.947 14.447 1.00 19.55 105 ILE B N 1
ATOM 1873 C CA . ILE B 1 108 ? 1.139 11.705 14.877 1.00 17.61 105 ILE B CA 1
ATOM 1874 C C . ILE B 1 108 ? 0.350 12.993 14.750 1.00 19.79 105 ILE B C 1
ATOM 1875 O O . ILE B 1 108 ? -0.786 13.009 14.265 1.00 22.17 105 ILE B O 1
ATOM 1880 N N . SER B 1 109 ? 0.964 14.083 15.193 1.00 21.58 106 SER B N 1
ATOM 1881 C CA . SER B 1 109 ? 0.335 15.388 15.094 1.00 26.05 106 SER B CA 1
ATOM 1882 C C . SER B 1 109 ? -0.030 15.685 13.628 1.00 23.45 106 SER B C 1
ATOM 1883 O O . SER B 1 109 ? -1.082 16.243 13.333 1.00 22.60 106 SER B O 1
ATOM 1886 N N . THR B 1 110 ? 0.839 15.290 12.708 1.00 21.52 107 THR B N 1
ATOM 1887 C CA . THR B 1 110 ? 0.623 15.559 11.283 1.00 18.91 107 THR B CA 1
ATOM 1888 C C . THR B 1 110 ? -0.562 14.758 10.756 1.00 24.21 107 THR B C 1
ATOM 1889 O O . THR B 1 110 ? -1.331 15.243 9.920 1.00 21.84 107 THR B O 1
ATOM 1893 N N . LEU B 1 111 ? -0.726 13.540 11.267 1.00 19.96 108 LEU B N 1
ATOM 1894 C CA . LEU B 1 111 ? -1.891 12.733 10.910 1.00 22.85 108 LEU B CA 1
ATOM 1895 C C . LEU B 1 111 ? -3.175 13.306 11.526 1.00 23.83 108 LEU B C 1
ATOM 1896 O O . LEU B 1 111 ? -4.242 13.296 10.907 1.00 22.01 108 LEU B O 1
ATOM 1901 N N . LEU B 1 112 ? -3.076 13.803 12.750 1.00 24.78 109 LEU B N 1
ATOM 1902 C CA . LEU B 1 112 ? -4.257 14.327 13.438 1.00 22.24 109 LEU B CA 1
ATOM 1903 C C . LEU B 1 112 ? -4.790 15.594 12.774 1.00 28.94 109 LEU B C 1
ATOM 1904 O O . LEU B 1 112 ? -5.991 15.861 12.805 1.00 27.17 109 LEU B O 1
ATOM 1909 N N . SER B 1 113 ? -3.897 16.364 12.159 1.00 22.67 110 SER B N 1
ATOM 1910 C CA . SER B 1 113 ? -4.304 17.565 11.443 1.00 26.34 110 SER B CA 1
ATOM 1911 C C . SER B 1 113 ? -4.851 17.238 10.048 1.00 28.98 110 SER B C 1
ATOM 1912 O O . SER B 1 113 ? -5.539 18.065 9.449 1.00 25.44 110 SER B O 1
ATOM 1915 N N . ALA B 1 114 ? -4.535 16.044 9.536 1.00 20.12 111 ALA B N 1
ATOM 1916 C CA . ALA B 1 114 ? -4.913 15.640 8.173 1.00 23.94 111 ALA B CA 1
ATOM 1917 C C . ALA B 1 114 ? -4.350 16.618 7.140 1.00 25.70 111 ALA B C 1
ATOM 1918 O O . ALA B 1 114 ? -4.863 16.752 6.033 1.00 26.74 111 ALA B O 1
ATOM 1920 N N . GLU B 1 115 ? -3.276 17.288 7.522 1.00 26.45 112 GLU B N 1
ATOM 1921 C CA . GLU B 1 115 ? -2.703 18.372 6.743 1.00 29.50 112 GLU B CA 1
ATOM 1922 C C . GLU B 1 115 ? -2.269 17.923 5.345 1.00 28.14 112 GLU B C 1
ATOM 1923 O O . GLU B 1 115 ? -2.329 18.702 4.390 1.00 29.00 112 GLU B O 1
ATOM 1929 N N . TYR B 1 116 ? -1.859 16.663 5.217 1.00 23.28 113 TYR B N 1
ATOM 1930 C CA . TYR B 1 116 ? -1.354 16.158 3.936 1.00 24.58 113 TYR B CA 1
ATOM 1931 C C . TYR B 1 116 ? -2.285 15.170 3.245 1.00 24.48 113 TYR B C 1
ATOM 1932 O O . TYR B 1 116 ? -1.849 14.406 2.377 1.00 23.89 113 TYR B O 1
ATOM 1941 N N . LYS B 1 117 ? -3.570 15.201 3.606 1.00 23.69 114 LYS B N 1
ATOM 1942 C CA . LYS B 1 117 ? -4.558 14.325 2.977 1.00 23.70 114 LYS B CA 1
ATOM 1943 C C . LYS B 1 117 ? -4.613 14.530 1.454 1.00 28.67 114 LYS B C 1
ATOM 1944 O O . LYS B 1 117 ? -4.360 15.633 0.953 1.00 26.70 114 LYS B O 1
ATOM 1950 N N . LYS B 1 118 ? -4.954 13.468 0.730 1.00 20.59 115 LYS B N 1
ATOM 1951 C CA . LYS B 1 118 ? -5.082 13.513 -0.731 1.00 22.21 115 LYS B CA 1
ATOM 1952 C C . LYS B 1 118 ? -6.520 13.262 -1.195 1.00 29.67 115 LYS B C 1
ATOM 1953 O O . LYS B 1 118 ? -6.782 13.053 -2.384 1.00 26.33 115 LYS B O 1
ATOM 1959 N N . ASN B 1 119 ? -7.449 13.263 -0.249 1.00 24.98 116 ASN B N 1
ATOM 1960 C CA . ASN B 1 119 ? -8.863 13.079 -0.550 1.00 25.70 116 ASN B CA 1
ATOM 1961 C C . ASN B 1 119 ? -9.676 14.026 0.344 1.00 30.00 116 ASN B C 1
ATOM 1962 O O . ASN B 1 119 ? -9.136 14.994 0.889 1.00 26.95 116 ASN B O 1
ATOM 1967 N N . SER B 1 120 ? -10.965 13.761 0.509 1.00 25.10 117 SER B N 1
ATOM 1968 C CA . SER B 1 120 ? -11.777 14.654 1.333 1.00 34.42 117 SER B CA 1
ATOM 1969 C C . SER B 1 120 ? -11.884 14.218 2.806 1.00 37.13 117 SER B C 1
ATOM 1970 O O . SER B 1 120 ? -12.791 14.654 3.528 1.00 26.39 117 SER B O 1
ATOM 1973 N N . PHE B 1 121 ? -10.960 13.370 3.255 1.00 28.75 118 PHE B N 1
ATOM 1974 C CA . PHE B 1 121 ? -10.991 12.890 4.639 1.00 28.21 118 PHE B CA 1
ATOM 1975 C C . PHE B 1 121 ? -11.056 14.023 5.657 1.00 27.62 118 PHE B C 1
ATOM 1976 O O . PHE B 1 121 ? -10.342 15.020 5.553 1.00 26.54 118 PHE B O 1
ATOM 1984 N N . SER B 1 122 ? -11.922 13.862 6.649 1.00 29.40 119 SER B N 1
ATOM 1985 C CA . SER B 1 122 ? -11.985 14.810 7.756 1.00 29.32 119 SER B CA 1
ATOM 1986 C C . SER B 1 122 ? -12.284 14.082 9.063 1.00 29.28 119 SER B C 1
ATOM 1987 O O . SER B 1 122 ? -13.226 13.281 9.128 1.00 24.89 119 SER B O 1
ATOM 1990 N N . TRP B 1 123 ? -11.487 14.363 10.101 1.00 25.78 120 TRP B N 1
ATOM 1991 C CA . TRP B 1 123 ? -11.742 13.824 11.428 1.00 29.46 120 TRP B CA 1
ATOM 1992 C C . TRP B 1 123 ? -13.043 14.402 11.969 1.00 32.93 120 TRP B C 1
ATOM 1993 O O . TRP B 1 123 ? -13.258 15.609 11.896 1.00 28.03 120 TRP B O 1
ATOM 2004 N N . PRO B 1 124 ? -13.902 13.543 12.532 1.00 32.47 121 PRO B N 1
ATOM 2005 C CA . PRO B 1 124 ? -15.157 14.002 13.145 1.00 34.26 121 PRO B CA 1
ATOM 2006 C C . PRO B 1 124 ? -14.852 14.968 14.283 1.00 38.30 121 PRO B C 1
ATOM 2007 O O . PRO B 1 124 ? -14.020 14.640 15.121 1.00 38.80 121 PRO B O 1
ATOM 2011 N N . SER B 1 125 ? -15.489 16.135 14.315 1.00 45.21 122 SER B N 1
ATOM 2012 C CA . SER B 1 125 ? -15.207 17.109 15.372 1.00 58.59 122 SER B CA 1
ATOM 2013 C C . SER B 1 125 ? -15.701 16.611 16.731 1.00 66.41 122 SER B C 1
ATOM 2014 O O . SER B 1 125 ? -16.815 16.094 16.844 1.00 71.26 122 SER B O 1
ATOM 2017 N N . LEU B 1 126 ? -14.870 16.758 17.760 1.00 68.85 123 LEU B N 1
ATOM 2018 C CA . LEU B 1 126 ? -15.247 16.327 19.106 1.00 74.31 123 LEU B CA 1
ATOM 2019 C C . LEU B 1 126 ? -15.634 17.519 19.977 1.00 90.25 123 LEU B C 1
ATOM 2020 O O . LEU B 1 126 ? -16.202 17.352 21.057 1.00 96.79 123 LEU B O 1
ATOM 2025 N N . ASP B 1 127 ? -15.332 18.720 19.492 1.00 100.25 124 ASP B N 1
ATOM 2026 C CA . ASP B 1 127 ? -15.732 19.952 20.163 1.00 108.59 124 ASP B CA 1
ATOM 2027 C C . ASP B 1 127 ? -15.082 20.075 21.540 1.00 110.51 124 ASP B C 1
ATOM 2028 O O . ASP B 1 127 ? -15.735 19.883 22.567 1.00 112.32 124 ASP B O 1
#

InterPro domains:
  IPR049276 Protein of unknown function DUF6853 [PF21593] (4-122)

CATH classification: 6.10.290.10

Radius of gyration: 21.25 Å; Cα contacts (8 Å, |Δi|>4): 284; chains: 2; bounding box: 55×37×54 Å

Nearest PDB structures (foldseek):
  3nym-assembly1_B  TM=9.838E-01  e=8.807E-12  Neisseria meningitidis serogroup B
  3nym-assembly1_B  TM=1.005E+00  e=2.080E-13  Neisseria meningitidis serogroup B

Solvent-accessible surface area: 12917 Å² total

Foldseek 3Di:
DDDVLVCVVLQVLQVLLPDGCQDCCVVVPAPVVVRHLLHNHPPDDLRVQLVVLVLLVVLVCLVVCVVPPVVVVVSVCSVSVVSNVVSVVSVVVSVVCSQVSPPGPD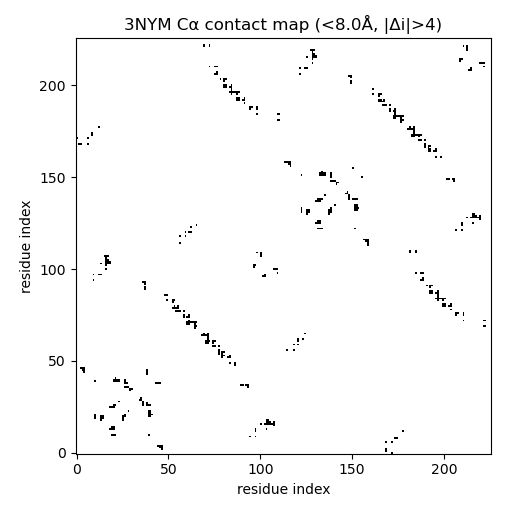DDDDDDD/DVVLVCVVLQVLQVVLPDGCLDCVPVVDADVVVRHLPHNHPVDDLVVQLVVLVLLVVLVCLVVCVVPPVVVVVSVCSVSVVVNVVSVVSVVVSVVCSQVSVPGPDPDDDDDPD

Secondary structure (DSSP, 8-state):
---TTT--HHHHHHHHTT--TTSHHHHT---TTTT-----STT--HHHHHHHH--TTT--HHHHHHH----HHHHH---HHHHHHHHHHHHHHHHHHHHHTTT-SSS--PPP-/-HHHH--HHHHHHHHTT--TTSHHHHT---TTTT-----STT--HHHHHHHH--TTT--HHHHHHH----HHHHH---HHHHHHHHHHHHHHHHHHHHHTTT-SSS--PPP--

B-factor: mean 35.17, std 14.92, range [16.88, 123.64]

Organism: Neisseria meningitidis serogroup B (strain ATCC BAA-335 / MC58) (NCBI:txid122586)